Protein AF-A0A6J8E8V5-F1 (afdb_monomer)

Nearest PDB structures (foldseek):
  2jqq-assembly1_A  TM=2.286E-01  e=3.340E+00  Saccharomyces cerevisiae
  7s8m-assembly1_R  TM=2.652E-01  e=6.407E+00  Escherichia coli
  8wg7-assembly1_R  TM=2.301E-01  e=7.142E+00  Homo sapiens

Structure (mmCIF, N/CA/C/O backbone):
data_AF-A0A6J8E8V5-F1
#
_entry.id   AF-A0A6J8E8V5-F1
#
loop_
_atom_site.group_PDB
_atom_site.id
_atom_site.type_symbol
_atom_site.label_atom_id
_atom_site.label_alt_id
_atom_site.label_comp_id
_atom_site.label_asym_id
_atom_site.label_entity_id
_atom_site.label_seq_id
_atom_site.pdbx_PDB_ins_code
_atom_site.Cartn_x
_atom_site.Cartn_y
_atom_site.Cartn_z
_atom_site.occupancy
_atom_site.B_iso_or_equiv
_atom_site.auth_seq_id
_atom_site.auth_comp_id
_atom_site.auth_asym_id
_atom_site.auth_atom_id
_atom_site.pdbx_PDB_model_num
ATOM 1 N N . MET A 1 1 ? -73.771 -47.172 -47.085 1.00 60.00 1 MET A N 1
ATOM 2 C CA . MET A 1 1 ? -72.319 -47.146 -47.370 1.00 60.00 1 MET A CA 1
ATOM 3 C C . MET A 1 1 ? -71.807 -45.743 -47.711 1.00 60.00 1 MET A C 1
ATOM 5 O O . MET A 1 1 ? -70.965 -45.247 -46.980 1.00 60.00 1 MET A O 1
ATOM 9 N N . ILE A 1 2 ? -72.360 -45.047 -48.717 1.00 59.94 2 ILE A N 1
ATOM 10 C CA . ILE A 1 2 ? -71.917 -43.680 -49.087 1.00 59.94 2 ILE A CA 1
ATOM 11 C C . ILE A 1 2 ? -72.144 -42.659 -47.950 1.00 59.94 2 ILE A C 1
ATOM 13 O O . ILE A 1 2 ? -71.270 -41.858 -47.641 1.00 59.94 2 ILE A O 1
ATOM 17 N N . HIS A 1 3 ? -73.282 -42.735 -47.252 1.00 59.78 3 HIS A N 1
ATOM 18 C CA . HIS A 1 3 ? -73.645 -41.749 -46.223 1.00 59.78 3 HIS A CA 1
ATOM 19 C C . HIS A 1 3 ? -72.775 -41.806 -44.948 1.00 59.78 3 HIS A C 1
ATOM 21 O O . HIS A 1 3 ? -72.597 -40.804 -44.259 1.00 59.78 3 HIS A O 1
ATOM 27 N N . GLU A 1 4 ? -72.213 -42.973 -44.638 1.00 68.62 4 GLU A N 1
ATOM 28 C CA . GLU A 1 4 ? -71.380 -43.196 -43.450 1.00 68.62 4 GLU A CA 1
ATOM 29 C C . GLU A 1 4 ? -69.930 -42.766 -43.702 1.00 68.62 4 GLU A C 1
ATOM 31 O O . GLU A 1 4 ? -69.315 -42.114 -42.860 1.00 68.62 4 GLU A O 1
ATOM 36 N N . GLN A 1 5 ? -69.439 -42.993 -44.925 1.00 66.81 5 GLN A N 1
ATOM 37 C CA . GLN A 1 5 ? -68.166 -42.446 -45.389 1.00 66.81 5 GLN A CA 1
ATOM 38 C C . GLN A 1 5 ? -68.193 -40.911 -45.414 1.00 66.81 5 GLN A C 1
ATOM 40 O O . GLN A 1 5 ? -67.261 -40.286 -44.916 1.00 66.81 5 GLN A O 1
ATOM 45 N N . SER A 1 6 ? -69.287 -40.289 -45.873 1.00 67.19 6 SER A N 1
ATOM 46 C CA . SER A 1 6 ? -69.429 -38.824 -45.830 1.00 67.19 6 SER A CA 1
ATOM 47 C C . SER A 1 6 ? -69.425 -38.256 -44.404 1.00 67.19 6 SER A C 1
ATOM 49 O O . SER A 1 6 ? -68.833 -37.204 -44.169 1.00 67.19 6 SER A O 1
ATOM 51 N N . LYS A 1 7 ? -70.026 -38.944 -43.422 1.00 72.12 7 LYS A N 1
ATOM 52 C CA . LYS A 1 7 ? -69.976 -38.510 -42.011 1.00 72.12 7 LYS A CA 1
ATOM 53 C C . LYS A 1 7 ? -68.570 -38.619 -41.421 1.00 72.12 7 LYS A C 1
ATOM 55 O O . LYS A 1 7 ? -68.148 -37.715 -40.701 1.00 72.12 7 LYS A O 1
ATOM 60 N N . GLN A 1 8 ? -67.841 -39.686 -41.747 1.00 71.00 8 GLN A N 1
ATOM 61 C CA . GLN A 1 8 ? -66.475 -39.884 -41.264 1.00 71.00 8 GLN A CA 1
ATOM 62 C C . GLN A 1 8 ? -65.499 -38.861 -41.863 1.00 71.00 8 GLN A C 1
ATOM 64 O O . GLN A 1 8 ? -64.620 -38.364 -41.158 1.00 71.00 8 GLN A O 1
ATOM 69 N N . ILE A 1 9 ? -65.691 -38.500 -43.136 1.00 71.88 9 ILE A N 1
ATOM 70 C CA . ILE A 1 9 ? -64.934 -37.436 -43.807 1.00 71.88 9 ILE A CA 1
ATOM 71 C C . ILE A 1 9 ? -65.202 -36.090 -43.120 1.00 71.88 9 ILE A C 1
ATOM 73 O O . ILE A 1 9 ? -64.256 -35.456 -42.659 1.00 71.88 9 ILE A O 1
ATOM 77 N N . ASN A 1 10 ? -66.471 -35.724 -42.905 1.00 75.00 10 ASN A N 1
ATOM 78 C CA . ASN A 1 10 ? -66.831 -34.472 -42.225 1.00 75.00 10 ASN A CA 1
ATOM 79 C C . ASN A 1 10 ? -66.277 -34.383 -40.789 1.00 75.00 10 ASN A C 1
ATOM 81 O O . ASN A 1 10 ? -65.851 -33.318 -40.340 1.00 75.00 10 ASN A O 1
ATOM 85 N N . LEU A 1 11 ? -66.252 -35.497 -40.047 1.00 76.62 11 LEU A N 1
ATOM 86 C CA . LEU A 1 11 ? -65.703 -35.527 -38.689 1.00 76.62 11 LEU A CA 1
ATOM 87 C C . LEU A 1 11 ? -64.175 -35.359 -38.677 1.00 76.62 11 LEU A C 1
ATOM 89 O O . LEU A 1 11 ? -63.631 -34.692 -37.791 1.00 76.62 11 LEU A O 1
ATOM 93 N N . ASN A 1 12 ? -63.480 -35.959 -39.644 1.00 75.38 12 ASN A N 1
ATOM 94 C CA . ASN A 1 12 ? -62.031 -35.836 -39.783 1.00 75.38 12 ASN A CA 1
ATOM 95 C C . ASN A 1 12 ? -61.627 -34.429 -40.229 1.00 75.38 12 ASN A C 1
ATOM 97 O O . ASN A 1 12 ? -60.671 -33.878 -39.684 1.00 75.38 12 ASN A O 1
ATOM 101 N N . GLU A 1 13 ? -62.395 -33.816 -41.128 1.00 78.69 13 GLU A N 1
ATOM 102 C CA . GLU A 1 13 ? -62.203 -32.421 -41.523 1.00 78.69 13 GLU A CA 1
ATOM 103 C C . GLU A 1 13 ? -62.381 -31.481 -40.326 1.00 78.69 13 GLU A C 1
ATOM 105 O O . GLU A 1 13 ? -61.489 -30.683 -40.042 1.00 78.69 13 GLU A O 1
ATOM 110 N N . ALA A 1 14 ? -63.438 -31.655 -39.523 1.00 77.69 14 ALA A N 1
ATOM 111 C CA . ALA A 1 14 ? -63.660 -30.840 -38.326 1.00 77.69 14 ALA A CA 1
ATOM 112 C C . ALA A 1 14 ? -62.530 -30.969 -37.280 1.00 77.69 14 ALA A C 1
ATOM 114 O O . ALA A 1 14 ? -62.162 -29.988 -36.623 1.00 77.69 14 ALA A O 1
ATOM 115 N N . LYS A 1 15 ? -61.951 -32.169 -37.115 1.00 79.75 15 LYS A N 1
ATOM 116 C CA . LYS A 1 15 ? -60.787 -32.389 -36.236 1.00 79.75 15 LYS A CA 1
ATOM 117 C C . LYS A 1 15 ? -59.528 -31.719 -36.782 1.00 79.75 15 LYS A C 1
ATOM 119 O O . LYS A 1 15 ? -58.791 -31.103 -36.008 1.00 79.75 15 LYS A O 1
ATOM 124 N N . LEU A 1 16 ? -59.311 -31.795 -38.094 1.00 75.75 16 LEU A N 1
ATOM 125 C CA . LEU A 1 16 ? -58.181 -31.153 -38.759 1.00 75.75 16 LEU A CA 1
ATOM 126 C C . LEU A 1 16 ? -58.264 -29.625 -38.619 1.00 75.75 16 LEU A C 1
ATOM 128 O O . LEU A 1 16 ? -57.271 -28.988 -38.271 1.00 75.75 16 LEU A O 1
ATOM 132 N N . THR A 1 17 ? -59.456 -29.039 -38.773 1.00 78.69 17 THR A N 1
ATOM 133 C CA . THR A 1 17 ? -59.671 -27.595 -38.591 1.00 78.69 17 THR A CA 1
ATOM 134 C C . THR A 1 17 ? -59.381 -27.149 -37.156 1.00 78.69 17 THR A C 1
ATOM 136 O O . THR A 1 17 ? -58.713 -26.134 -36.952 1.00 78.69 17 THR A O 1
ATOM 139 N N . LYS A 1 18 ? -59.811 -27.916 -36.142 1.00 80.19 18 LYS A N 1
ATOM 140 C CA . LYS A 1 18 ? -59.513 -27.599 -34.732 1.00 80.19 18 LYS A CA 1
ATOM 141 C C . LYS A 1 18 ? -58.016 -27.662 -34.417 1.00 80.19 18 LYS A C 1
ATOM 143 O O . LYS A 1 18 ? -57.506 -26.766 -33.747 1.00 80.19 18 LYS A O 1
ATOM 148 N N . GLN A 1 19 ? -57.300 -28.666 -34.926 1.00 74.25 19 GLN A N 1
ATOM 149 C CA . GLN A 1 19 ? -55.842 -28.743 -34.760 1.00 74.25 19 GLN A CA 1
ATOM 150 C C . GLN A 1 19 ? -55.125 -27.581 -35.457 1.00 74.25 19 GLN A C 1
ATOM 152 O O . GLN A 1 19 ? -54.188 -27.010 -34.900 1.00 74.25 19 GLN A O 1
ATOM 157 N N . GLN A 1 20 ? -55.585 -27.181 -36.643 1.00 75.94 20 GLN A N 1
ATOM 158 C CA . GLN A 1 20 ? -55.022 -26.036 -37.358 1.00 75.94 20 GLN A CA 1
ATOM 159 C C . GLN A 1 20 ? -55.243 -24.714 -36.610 1.00 75.94 20 GLN A C 1
ATOM 161 O O . GLN A 1 20 ? -54.320 -23.901 -36.548 1.00 75.94 20 GLN A O 1
ATOM 166 N N . LEU A 1 21 ? -56.413 -24.519 -35.991 1.00 75.88 21 LEU A N 1
ATOM 167 C CA . LEU A 1 21 ? -56.695 -23.368 -35.124 1.00 75.88 21 LEU A CA 1
ATOM 168 C C . LEU A 1 21 ? -55.758 -23.331 -33.908 1.00 75.88 21 LEU A C 1
ATOM 170 O O . LEU A 1 21 ? -55.098 -22.324 -33.676 1.00 75.88 21 LEU A O 1
ATOM 174 N N . GLN A 1 22 ? -55.587 -24.453 -33.209 1.00 77.31 22 GLN A N 1
ATOM 175 C CA . GLN A 1 22 ? -54.723 -24.511 -32.026 1.00 77.31 22 GLN A CA 1
ATOM 176 C C . GLN A 1 22 ? -53.235 -24.284 -32.359 1.00 77.31 22 GLN A C 1
ATOM 178 O O . GLN A 1 22 ? -52.511 -23.615 -31.619 1.00 77.31 22 GLN A O 1
ATOM 183 N N . ILE A 1 23 ? -52.765 -24.787 -33.508 1.00 74.88 23 ILE A N 1
ATOM 184 C CA . ILE A 1 23 ? -51.411 -24.509 -34.013 1.00 74.88 23 ILE A CA 1
ATOM 185 C C . ILE A 1 23 ? -51.258 -23.027 -34.378 1.00 74.88 23 ILE A C 1
ATOM 187 O O . ILE A 1 23 ? -50.179 -22.459 -34.187 1.00 74.88 23 ILE A O 1
ATOM 191 N N . ARG A 1 24 ? -52.313 -22.389 -34.897 1.00 73.44 24 ARG A N 1
ATOM 192 C CA . ARG A 1 24 ? -52.312 -20.957 -35.214 1.00 73.44 24 ARG A CA 1
ATOM 193 C C . ARG A 1 24 ? -52.199 -20.111 -33.945 1.00 73.44 24 ARG A C 1
ATOM 195 O O . ARG A 1 24 ? -51.376 -19.197 -33.930 1.00 73.44 24 ARG A O 1
ATOM 202 N N . ASP A 1 25 ? -52.903 -20.476 -32.879 1.00 76.62 25 ASP A N 1
ATOM 203 C CA . ASP A 1 25 ? -52.854 -19.767 -31.593 1.00 76.62 25 ASP A CA 1
ATOM 204 C C . ASP A 1 25 ? -51.488 -19.912 -30.905 1.00 76.62 25 ASP A C 1
ATOM 206 O O . ASP A 1 25 ? -50.895 -18.923 -30.470 1.00 76.62 25 ASP A O 1
ATOM 210 N N . LEU A 1 26 ? -50.907 -21.119 -30.902 1.00 67.69 26 LEU A N 1
ATOM 211 C CA . LEU A 1 26 ? -49.553 -21.357 -30.377 1.00 67.69 26 LEU A CA 1
ATOM 212 C C . LEU A 1 26 ? -48.472 -20.615 -31.177 1.00 67.69 26 LEU A C 1
ATOM 214 O O . LEU A 1 26 ? -47.485 -20.140 -30.608 1.00 67.69 26 LEU A O 1
ATOM 218 N N . LYS A 1 27 ? -48.645 -20.495 -32.500 1.00 69.94 27 LYS A N 1
ATOM 219 C CA . LYS A 1 27 ? -47.773 -19.666 -33.345 1.00 69.94 27 LYS A CA 1
ATOM 220 C C . LYS A 1 27 ? -47.948 -18.181 -33.028 1.00 69.94 27 LYS A C 1
ATOM 222 O O . LYS A 1 27 ? -46.939 -17.485 -32.967 1.00 69.94 27 LYS A O 1
ATOM 227 N N . GLY A 1 28 ? -49.173 -17.724 -32.762 1.00 68.56 28 GLY A N 1
ATOM 228 C CA . GLY A 1 28 ? -49.468 -16.365 -32.301 1.00 68.56 28 GLY A CA 1
ATOM 229 C C . GLY A 1 28 ? -48.749 -16.029 -30.994 1.00 68.56 28 GLY A C 1
ATOM 230 O O . GLY A 1 28 ? -47.966 -15.086 -30.956 1.00 68.56 28 GLY A O 1
ATOM 231 N N . GLN A 1 29 ? -48.891 -16.871 -29.969 1.00 62.62 29 GLN A N 1
ATOM 232 C CA . GLN A 1 29 ? -48.247 -16.667 -28.664 1.00 62.62 29 GLN A CA 1
ATOM 233 C C . GLN A 1 29 ? -46.715 -16.760 -28.720 1.00 62.62 29 GLN A C 1
ATOM 235 O O . GLN A 1 29 ? -46.016 -16.018 -28.025 1.00 62.62 29 GLN A O 1
ATOM 240 N N . LYS A 1 30 ? -46.154 -17.651 -29.555 1.00 62.91 30 LYS A N 1
ATOM 241 C CA . LYS A 1 30 ? -44.701 -17.691 -29.802 1.00 62.91 30 LYS A CA 1
ATOM 242 C C . LYS A 1 30 ? -44.219 -16.441 -30.522 1.00 62.91 30 LYS A C 1
ATOM 244 O O . LYS A 1 30 ? -43.138 -15.952 -30.202 1.00 62.91 30 LYS A O 1
ATOM 249 N N . GLN A 1 31 ? -44.992 -15.928 -31.475 1.00 60.72 31 GLN A N 1
ATOM 250 C CA . GLN A 1 31 ? -44.657 -14.701 -32.184 1.00 60.72 31 GLN A CA 1
ATOM 251 C C . GLN A 1 31 ? -44.729 -13.497 -31.238 1.00 60.72 31 GLN A C 1
ATOM 253 O O . GLN A 1 31 ? -43.818 -12.676 -31.246 1.00 60.72 31 GLN A O 1
ATOM 258 N N . GLU A 1 32 ? -45.734 -13.427 -30.367 1.00 56.50 32 GLU A N 1
ATOM 259 C CA . GLU A 1 32 ? -45.904 -12.363 -29.373 1.00 56.50 32 GLU A CA 1
ATOM 260 C C . GLU A 1 32 ? -44.784 -12.386 -28.321 1.00 56.50 32 GLU A C 1
ATOM 262 O O . GLU A 1 32 ? -44.126 -11.372 -28.107 1.00 56.50 32 GLU A O 1
ATOM 267 N N . ASN A 1 33 ? -44.424 -13.560 -27.789 1.00 54.19 33 ASN A N 1
ATOM 268 C CA . ASN A 1 33 ? -43.264 -13.710 -26.899 1.00 54.19 33 ASN A CA 1
ATOM 269 C C . ASN A 1 33 ? -41.925 -13.418 -27.590 1.00 54.19 33 ASN A C 1
ATOM 271 O O . ASN A 1 33 ? -41.016 -12.859 -26.978 1.00 54.19 33 ASN A O 1
ATOM 275 N N . LYS A 1 34 ? -41.778 -13.778 -28.870 1.00 57.97 34 LYS A N 1
ATOM 276 C CA . LYS A 1 34 ? -40.596 -13.423 -29.667 1.00 57.97 34 LYS A CA 1
ATOM 277 C C . LYS A 1 34 ? -40.542 -11.919 -29.938 1.00 57.97 34 LYS A C 1
ATOM 279 O O . LYS A 1 34 ? -39.450 -11.368 -30.005 1.00 57.97 34 LYS A O 1
ATOM 284 N N . THR A 1 35 ? -41.694 -11.260 -30.047 1.00 57.38 35 THR A N 1
ATOM 285 C CA . THR A 1 35 ? -41.805 -9.806 -30.221 1.00 57.38 35 THR A CA 1
ATOM 286 C C . THR A 1 35 ? -41.495 -9.077 -28.913 1.00 57.38 35 THR A C 1
ATOM 288 O O . THR A 1 35 ? -40.677 -8.167 -28.933 1.00 57.38 35 THR A O 1
ATOM 291 N N . LEU A 1 36 ? -42.007 -9.548 -27.770 1.00 52.00 36 LEU A N 1
ATOM 292 C CA . LEU A 1 36 ? -41.678 -9.027 -26.435 1.00 52.00 36 LEU A CA 1
ATOM 293 C C . LEU A 1 36 ? -40.191 -9.216 -26.087 1.00 52.00 36 LEU A C 1
ATOM 295 O O . LEU A 1 36 ? -39.544 -8.278 -25.634 1.00 52.00 36 LEU A O 1
ATOM 299 N N . LYS A 1 37 ? -39.597 -10.384 -26.379 1.00 54.31 37 LYS A N 1
ATOM 300 C CA . LYS A 1 37 ? -38.141 -10.604 -26.231 1.00 54.31 37 LYS A CA 1
ATOM 301 C C . LYS A 1 37 ? -37.292 -9.819 -27.237 1.00 54.31 37 LYS A C 1
ATOM 303 O O . LYS A 1 37 ? -36.114 -9.601 -26.989 1.00 54.31 37 LYS A O 1
ATOM 308 N N . ALA A 1 38 ? -37.849 -9.424 -28.382 1.00 51.72 38 ALA A N 1
ATOM 309 C CA . ALA A 1 38 ? -37.164 -8.547 -29.331 1.00 51.72 38 ALA A CA 1
ATOM 310 C C . ALA A 1 38 ? -37.274 -7.063 -28.939 1.00 51.72 38 ALA A C 1
ATOM 312 O O . ALA A 1 38 ? -36.391 -6.289 -29.305 1.00 51.72 38 ALA A O 1
ATOM 313 N N . GLU A 1 39 ? -38.329 -6.682 -28.211 1.00 49.06 39 GLU A N 1
ATOM 314 C CA . GLU A 1 39 ? -38.506 -5.350 -27.620 1.00 49.06 39 GLU A CA 1
ATOM 315 C C . GLU A 1 39 ? -37.649 -5.177 -26.355 1.00 49.06 39 GLU A C 1
ATOM 317 O O . GLU A 1 39 ? -37.003 -4.145 -26.203 1.00 49.06 39 GLU A O 1
ATOM 322 N N . ILE A 1 40 ? -37.497 -6.217 -25.525 1.00 48.56 40 ILE A N 1
ATOM 323 C CA . ILE A 1 40 ? -36.485 -6.276 -24.455 1.00 48.56 40 ILE A CA 1
ATOM 324 C C . ILE A 1 40 ? -35.140 -6.714 -25.057 1.00 48.56 40 ILE A C 1
ATOM 326 O O . ILE A 1 40 ? -34.648 -7.817 -24.830 1.00 48.56 40 ILE A O 1
ATOM 330 N N . LYS A 1 41 ? -34.542 -5.862 -25.887 1.00 50.12 41 LYS A N 1
ATOM 331 C CA . LYS A 1 41 ? -33.141 -6.002 -26.296 1.00 50.12 41 LYS A CA 1
ATOM 332 C C . LYS A 1 41 ? -32.307 -5.010 -25.500 1.00 50.12 41 LYS A C 1
ATOM 334 O O . LYS A 1 41 ? -32.425 -3.809 -25.725 1.00 50.12 41 LYS A O 1
ATOM 339 N N . GLU A 1 42 ? -31.433 -5.518 -24.630 1.00 47.62 42 GLU A N 1
ATOM 340 C CA . GLU A 1 42 ? -30.277 -4.763 -24.139 1.00 47.62 42 GLU A CA 1
ATOM 341 C C . GLU A 1 42 ? -29.482 -4.276 -25.354 1.00 47.62 42 GLU A C 1
ATOM 343 O O . GLU A 1 42 ? -28.801 -5.048 -26.035 1.00 47.62 42 GLU A O 1
ATOM 348 N N . LYS A 1 43 ? -29.600 -2.989 -25.674 1.00 47.38 43 LYS A N 1
ATOM 349 C CA . LYS A 1 43 ? -28.710 -2.355 -26.637 1.00 47.38 43 LYS A CA 1
ATOM 350 C C . LYS A 1 43 ? -27.439 -1.978 -25.895 1.00 47.38 43 LYS A C 1
ATOM 352 O O . LYS A 1 43 ? -27.373 -0.961 -25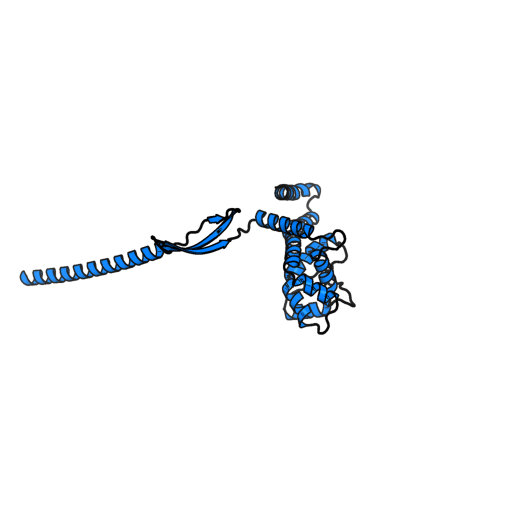.217 1.00 47.38 43 LYS A O 1
ATOM 357 N N . GLN A 1 44 ? -26.414 -2.809 -26.030 1.00 48.25 44 GLN A N 1
ATOM 358 C CA . GLN A 1 44 ? -25.062 -2.355 -25.754 1.00 48.25 44 GLN A CA 1
ATOM 359 C C . GLN A 1 44 ? -24.662 -1.348 -26.839 1.00 48.25 44 GLN A C 1
ATOM 361 O O . GLN A 1 44 ? -24.997 -1.548 -28.005 1.00 48.25 44 GLN A O 1
ATOM 366 N N . HIS A 1 45 ? -23.927 -0.314 -26.417 1.00 51.47 45 HIS A N 1
ATOM 367 C CA . HIS A 1 45 ? -23.101 0.617 -27.203 1.00 51.47 45 HIS A CA 1
ATOM 368 C C . HIS A 1 45 ? -23.529 2.088 -27.130 1.00 51.47 45 HIS A C 1
ATOM 370 O O . HIS A 1 45 ? -24.275 2.595 -27.962 1.00 51.47 45 HIS A O 1
ATOM 376 N N . GLY A 1 46 ? -22.907 2.785 -26.177 1.00 49.59 46 GLY A N 1
ATOM 377 C CA . GLY A 1 46 ? -22.501 4.178 -26.312 1.00 49.59 46 GLY A CA 1
ATOM 378 C C . GLY A 1 46 ? -21.075 4.346 -25.774 1.00 49.59 46 GLY A C 1
ATOM 379 O O . GLY A 1 46 ? -20.669 3.669 -24.827 1.00 49.59 46 GLY A O 1
ATOM 380 N N . THR A 1 47 ? -20.294 5.222 -26.391 1.00 43.56 47 THR A N 1
ATOM 381 C CA . THR A 1 47 ? -19.085 5.811 -25.799 1.00 43.56 47 THR A CA 1
ATOM 382 C C . THR A 1 47 ? -19.467 7.204 -25.326 1.00 43.56 47 THR A C 1
ATOM 384 O O . THR A 1 47 ? -20.049 7.971 -26.094 1.00 43.56 47 THR A O 1
ATOM 387 N N . GLY A 1 48 ? -19.184 7.519 -24.062 1.00 49.50 48 GLY A N 1
ATOM 388 C CA . GLY A 1 48 ? -19.338 8.884 -23.560 1.00 49.50 48 GLY A CA 1
ATOM 389 C C . GLY A 1 48 ? -18.417 9.847 -24.316 1.00 49.50 48 GLY A C 1
ATOM 390 O O . GLY A 1 48 ? -17.481 9.412 -24.990 1.00 49.50 48 GLY A O 1
ATOM 391 N N . ARG A 1 49 ? -18.655 11.159 -24.185 1.00 41.25 49 ARG A N 1
ATOM 392 C CA . ARG A 1 49 ? -17.805 12.204 -24.794 1.00 41.25 49 ARG A CA 1
ATOM 393 C C . ARG A 1 49 ? -16.315 12.066 -24.439 1.00 41.25 49 ARG A C 1
ATOM 395 O O . ARG A 1 49 ? -15.483 12.485 -25.231 1.00 41.25 49 ARG A O 1
ATOM 402 N N . ASP A 1 50 ? -16.012 11.381 -23.336 1.00 50.53 50 ASP A N 1
ATOM 403 C CA . ASP A 1 50 ? -14.660 11.160 -22.809 1.00 50.53 50 ASP A CA 1
ATOM 404 C C . ASP A 1 50 ? -14.094 9.762 -23.143 1.00 50.53 50 ASP A C 1
ATOM 406 O O . ASP A 1 50 ? -13.189 9.268 -22.477 1.00 50.53 50 ASP A O 1
ATOM 410 N N . GLY A 1 51 ? -14.673 9.047 -24.114 1.00 46.94 51 GLY A N 1
ATOM 411 C CA . GLY A 1 51 ? -14.149 7.755 -24.584 1.00 46.94 51 GLY A CA 1
ATOM 412 C C . GLY A 1 51 ? -14.381 6.553 -23.653 1.00 46.94 51 GLY A C 1
ATOM 413 O O . GLY A 1 51 ? -14.062 5.423 -24.022 1.00 46.94 51 GLY A O 1
ATOM 414 N N . LYS A 1 52 ? -14.997 6.735 -22.478 1.00 48.75 52 LYS A N 1
ATOM 415 C CA . LYS A 1 52 ? -15.365 5.625 -21.580 1.00 48.75 52 LYS A CA 1
ATOM 416 C C . LYS A 1 52 ? -16.568 4.848 -22.131 1.00 48.75 52 LYS A C 1
ATOM 418 O O . LYS A 1 52 ? -17.558 5.437 -22.575 1.00 48.75 52 LYS A O 1
ATOM 423 N N . LYS A 1 53 ? -16.498 3.512 -22.095 1.00 51.94 53 LYS A N 1
ATOM 424 C CA . LYS A 1 53 ? -17.609 2.636 -22.500 1.00 51.94 53 LYS A CA 1
ATOM 425 C C . LYS A 1 53 ? -18.742 2.744 -21.488 1.00 51.94 53 LYS A C 1
ATOM 427 O O . LYS A 1 53 ? -18.506 2.579 -20.296 1.00 51.94 53 LYS A O 1
ATOM 432 N N . ILE A 1 54 ? -19.959 2.985 -21.962 1.00 57.47 54 ILE A N 1
ATOM 433 C CA . ILE A 1 54 ? -21.159 3.100 -21.131 1.00 57.47 54 ILE A CA 1
ATOM 434 C C . ILE A 1 54 ? -22.244 2.131 -21.619 1.00 57.47 54 ILE A C 1
ATOM 436 O O . ILE A 1 54 ? -22.432 1.928 -22.820 1.00 57.47 54 ILE A O 1
ATOM 440 N N . GLN A 1 55 ? -22.946 1.510 -20.676 1.00 56.00 55 GLN A N 1
ATOM 441 C CA . GLN A 1 55 ? -24.146 0.709 -20.890 1.00 56.00 55 GLN A CA 1
ATOM 442 C C . GLN A 1 55 ? -25.362 1.564 -20.545 1.00 56.00 55 GLN A C 1
ATOM 444 O O . GLN A 1 55 ? -25.478 2.032 -19.415 1.00 56.00 55 GLN A O 1
ATOM 449 N N . ASP A 1 56 ? -26.241 1.785 -21.519 1.00 56.19 56 ASP A N 1
ATOM 450 C CA . ASP A 1 56 ? -27.529 2.444 -21.298 1.00 56.19 56 ASP A CA 1
ATOM 451 C C . ASP A 1 56 ? -28.466 1.475 -20.567 1.00 56.19 56 ASP A C 1
ATOM 453 O O . ASP A 1 56 ? -28.610 0.314 -20.962 1.00 56.19 56 ASP A O 1
ATOM 457 N N . MET A 1 57 ? -29.068 1.934 -19.475 1.00 54.41 57 MET A N 1
ATOM 458 C CA . MET A 1 57 ? -30.063 1.180 -18.728 1.00 54.41 57 MET A CA 1
ATOM 459 C C . MET A 1 57 ? -31.431 1.777 -19.023 1.00 54.41 57 MET A C 1
ATOM 461 O O . MET A 1 57 ? -31.889 2.670 -18.322 1.00 54.41 57 MET A O 1
ATOM 465 N N . GLY A 1 58 ? -32.099 1.293 -20.067 1.00 56.44 58 GLY A N 1
ATOM 466 C CA . GLY A 1 58 ? -33.426 1.769 -20.443 1.00 56.44 58 GLY A CA 1
ATOM 467 C C . GLY A 1 58 ? -34.352 0.650 -20.900 1.00 56.44 58 GLY A C 1
ATOM 468 O O . GLY A 1 58 ? -33.919 -0.341 -21.487 1.00 56.44 58 GLY A O 1
ATOM 469 N N . ILE A 1 59 ? -35.652 0.816 -20.644 1.00 59.47 59 ILE A N 1
ATOM 470 C CA . ILE A 1 59 ? -36.686 0.002 -21.290 1.00 59.47 59 ILE A CA 1
ATOM 471 C C . ILE A 1 59 ? -37.092 0.734 -22.564 1.00 59.47 59 ILE A C 1
ATOM 473 O O . ILE A 1 59 ? -37.684 1.816 -22.526 1.00 59.47 59 ILE A O 1
ATOM 477 N N . HIS A 1 60 ? -36.764 0.135 -23.703 1.00 56.25 60 HIS A N 1
ATOM 478 C CA . HIS A 1 60 ? -37.080 0.695 -25.008 1.00 56.25 60 HIS A CA 1
ATOM 479 C C . HIS A 1 60 ? -38.330 0.022 -25.566 1.00 56.25 60 HIS A C 1
ATOM 481 O O . HIS A 1 60 ? -38.323 -1.161 -25.896 1.00 56.25 60 HIS A O 1
ATOM 487 N N . THR A 1 61 ? -39.407 0.787 -25.713 1.00 61.88 61 THR A N 1
ATOM 488 C CA . THR A 1 61 ? -40.567 0.371 -26.508 1.00 61.88 61 THR A CA 1
ATOM 489 C C . THR A 1 61 ? -40.502 1.034 -27.884 1.00 61.88 61 THR A C 1
ATOM 491 O O . THR A 1 61 ? -39.782 2.010 -28.088 1.00 61.88 61 THR A O 1
ATOM 494 N N . LYS A 1 62 ? -41.283 0.552 -28.859 1.00 60.81 62 LYS A N 1
ATOM 495 C CA . LYS A 1 62 ? -41.311 1.139 -30.217 1.00 60.81 62 LYS A CA 1
ATOM 496 C C . LYS A 1 62 ? -41.731 2.618 -30.258 1.00 60.81 62 LYS A C 1
ATOM 498 O O . LYS A 1 62 ? -41.490 3.270 -31.267 1.00 60.81 62 LYS A O 1
ATOM 503 N N . LYS A 1 63 ? -42.391 3.127 -29.210 1.00 54.06 63 LYS A N 1
ATOM 504 C CA . LYS A 1 63 ? -42.958 4.487 -29.158 1.00 54.06 63 LYS A CA 1
ATOM 505 C C . LYS A 1 63 ? -42.288 5.400 -28.128 1.00 54.06 63 LYS A C 1
ATOM 507 O O . LYS A 1 63 ? -42.433 6.612 -28.235 1.00 54.06 63 LYS A O 1
ATOM 512 N N . SER A 1 64 ? -41.562 4.851 -27.156 1.00 51.44 64 SER A N 1
ATOM 513 C CA . SER A 1 64 ? -40.863 5.633 -26.134 1.00 51.44 64 SER A CA 1
ATOM 514 C C . SER A 1 64 ? -39.696 4.859 -25.521 1.00 51.44 64 SER A C 1
ATOM 516 O O . SER A 1 64 ? -39.716 3.631 -25.426 1.00 51.44 64 SER A O 1
ATOM 518 N N . THR A 1 65 ? -38.688 5.605 -25.074 1.00 55.47 65 THR A N 1
ATOM 519 C CA . THR A 1 65 ? -37.584 5.092 -24.261 1.00 55.47 65 THR A CA 1
ATOM 520 C C . THR A 1 65 ? -37.753 5.621 -22.849 1.00 55.47 65 THR A C 1
ATOM 522 O O . THR A 1 65 ? -37.776 6.834 -22.652 1.00 55.47 65 THR A O 1
ATOM 525 N N . LEU A 1 66 ? -37.848 4.720 -21.876 1.00 49.97 66 LEU A N 1
ATOM 526 C CA . LEU A 1 66 ? -37.707 5.071 -20.471 1.00 49.97 66 LEU A CA 1
ATOM 527 C C . LEU A 1 66 ? -36.247 4.806 -20.086 1.00 49.97 66 LEU A C 1
ATOM 529 O O . LEU A 1 66 ? -35.861 3.648 -19.939 1.00 49.97 66 LEU A O 1
ATOM 533 N N . SER A 1 67 ? -35.428 5.860 -20.014 1.00 57.47 67 SER A N 1
ATOM 534 C CA . SER A 1 67 ? -34.017 5.758 -19.611 1.00 57.47 67 SER A CA 1
ATOM 535 C C . SER A 1 67 ? -33.894 5.882 -18.093 1.00 57.47 67 SER A C 1
ATOM 537 O O . SER A 1 67 ? -34.481 6.778 -17.489 1.00 57.47 67 SER A O 1
ATOM 539 N N . PHE A 1 68 ? -33.110 4.991 -17.494 1.00 52.97 68 PHE A N 1
ATOM 540 C CA . PHE A 1 68 ? -32.713 5.000 -16.087 1.00 52.97 68 PHE A CA 1
ATOM 541 C C . PHE A 1 68 ? -31.248 5.448 -15.903 1.00 52.97 68 PHE A C 1
ATOM 543 O O . PHE A 1 68 ? -30.699 5.312 -14.812 1.00 52.97 68 PHE A O 1
ATOM 550 N N . GLY A 1 69 ? -30.610 5.997 -16.946 1.00 56.25 69 GLY A N 1
ATOM 551 C CA . GLY A 1 69 ? -29.218 6.463 -16.924 1.00 56.25 69 GLY A CA 1
ATOM 552 C C . GLY A 1 69 ? -28.207 5.471 -17.515 1.00 56.25 69 GLY A C 1
ATOM 553 O O . GLY A 1 69 ? -28.573 4.480 -18.143 1.00 56.25 69 GLY A O 1
ATOM 554 N N . TYR A 1 70 ? -26.914 5.756 -17.329 1.00 54.09 70 TYR A N 1
ATOM 555 C CA . TYR A 1 70 ? -25.798 5.007 -17.924 1.00 54.09 70 TYR A CA 1
ATOM 556 C C . TYR A 1 70 ? -24.889 4.379 -16.855 1.00 54.09 70 TYR A C 1
ATOM 558 O O . TYR A 1 70 ? -24.637 4.991 -15.818 1.00 54.09 70 TYR A O 1
ATOM 566 N N . LYS A 1 71 ? -24.318 3.200 -17.137 1.00 49.69 71 LYS A N 1
ATOM 567 C CA . LYS A 1 71 ? -23.301 2.520 -16.312 1.00 49.69 71 LYS A CA 1
ATOM 568 C C . LYS A 1 71 ? -21.966 2.431 -17.059 1.00 49.69 71 LYS A C 1
ATOM 570 O O . LYS A 1 71 ? -21.916 1.867 -18.146 1.00 49.69 71 LYS A O 1
ATOM 575 N N . VAL A 1 72 ? -20.877 2.958 -16.499 1.00 52.09 72 VAL A N 1
ATOM 576 C CA . VAL A 1 72 ? -19.531 2.868 -17.102 1.00 52.09 72 VAL A CA 1
ATOM 577 C C . VAL A 1 72 ? -19.000 1.430 -16.999 1.00 52.09 72 VAL A C 1
ATOM 579 O O . VAL A 1 72 ? -18.989 0.858 -15.913 1.00 52.09 72 VAL A O 1
ATOM 582 N N . ILE A 1 73 ? -18.550 0.847 -18.114 1.00 52.16 73 ILE A N 1
ATOM 583 C CA . ILE A 1 73 ? -17.886 -0.463 -18.178 1.00 52.16 73 ILE A CA 1
ATOM 584 C C . ILE A 1 73 ? -16.395 -0.212 -18.436 1.00 52.16 73 ILE A C 1
ATOM 586 O O . ILE A 1 73 ? -15.982 0.004 -19.576 1.00 52.16 73 ILE A O 1
ATOM 590 N N . ALA A 1 74 ? -15.579 -0.203 -17.383 1.00 49.22 74 ALA A N 1
ATOM 591 C CA . ALA A 1 74 ? -14.124 -0.155 -17.507 1.00 49.22 74 ALA A CA 1
ATOM 592 C C . ALA A 1 74 ? -13.624 -1.341 -18.356 1.00 49.22 74 ALA A C 1
ATOM 594 O O . ALA A 1 74 ? -14.080 -2.472 -18.187 1.00 49.22 74 ALA A O 1
ATOM 595 N N . LYS A 1 75 ? -12.713 -1.085 -19.300 1.00 52.44 75 LYS A N 1
ATOM 596 C CA . LYS A 1 75 ? -11.940 -2.137 -19.968 1.00 52.44 75 LYS A CA 1
ATOM 597 C C . LYS A 1 75 ? -10.598 -2.234 -19.247 1.00 52.44 75 LYS A C 1
ATOM 599 O O . LYS A 1 75 ? -9.870 -1.250 -19.200 1.00 52.44 75 LYS A O 1
ATOM 604 N N . GLU A 1 76 ? -10.292 -3.403 -18.702 1.00 52.38 76 GLU A N 1
ATOM 605 C CA . GLU A 1 76 ? -9.018 -3.703 -18.041 1.00 52.38 76 GLU A CA 1
ATOM 606 C C . GLU A 1 76 ? -7.938 -3.989 -19.099 1.00 52.38 76 GLU A C 1
ATOM 608 O O . GLU A 1 76 ? -7.611 -5.139 -19.377 1.00 52.38 76 GLU A O 1
ATOM 613 N N . ASP A 1 77 ? -7.440 -2.945 -19.766 1.00 64.31 77 ASP A N 1
ATOM 614 C CA . ASP A 1 77 ? -6.259 -3.045 -20.635 1.00 64.31 77 ASP A CA 1
ATOM 615 C C . ASP A 1 77 ? -4.997 -2.604 -19.879 1.00 64.31 77 ASP A C 1
ATOM 617 O O . ASP A 1 77 ? -5.048 -1.723 -19.018 1.00 64.31 77 ASP A O 1
ATOM 621 N N . SER A 1 78 ? -3.853 -3.189 -20.229 1.00 61.00 78 SER A N 1
ATOM 622 C CA . SER A 1 78 ? -2.533 -2.885 -19.663 1.00 61.00 78 SER A CA 1
ATOM 623 C C . SER A 1 78 ? -2.172 -1.396 -19.738 1.00 61.00 78 SER A C 1
ATOM 625 O O . SER A 1 78 ? -1.595 -0.851 -18.800 1.00 61.00 78 SER A O 1
ATOM 627 N N . GLU A 1 79 ? -2.580 -0.719 -20.811 1.00 66.56 79 GLU A N 1
ATOM 628 C CA . GLU A 1 79 ? -2.396 0.722 -21.004 1.00 66.56 79 GLU A CA 1
ATOM 629 C C . GLU A 1 79 ? -3.302 1.550 -20.080 1.00 66.56 79 GLU A C 1
ATOM 631 O O . GLU A 1 79 ? -2.874 2.542 -19.498 1.00 66.56 79 GLU A O 1
ATOM 636 N N . THR A 1 80 ? -4.543 1.100 -19.858 1.00 65.69 80 THR A N 1
ATOM 637 C CA . THR A 1 80 ? -5.471 1.765 -18.927 1.00 65.69 80 THR A CA 1
ATOM 638 C C . THR A 1 80 ? -4.947 1.684 -17.496 1.00 65.69 80 THR A C 1
ATOM 640 O O . THR A 1 80 ? -5.000 2.670 -16.768 1.00 65.69 80 THR A O 1
ATOM 643 N N . VAL A 1 81 ? -4.385 0.537 -17.104 1.00 64.75 81 VAL A N 1
ATOM 644 C CA . VAL A 1 81 ? -3.747 0.369 -15.790 1.00 64.75 81 VAL A CA 1
ATOM 645 C C . VAL A 1 81 ? -2.528 1.284 -15.651 1.00 64.75 81 VAL A C 1
ATOM 647 O O . VAL A 1 81 ? -2.388 1.954 -14.631 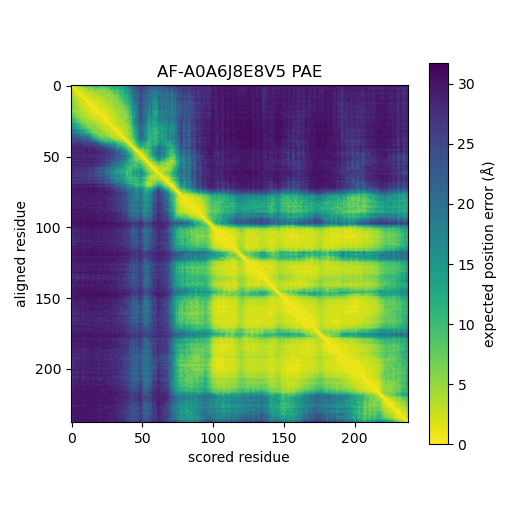1.00 64.75 81 VAL A O 1
ATOM 650 N N . ALA A 1 82 ? -1.674 1.369 -16.677 1.00 68.56 82 ALA A N 1
ATOM 651 C CA . ALA A 1 82 ? -0.505 2.248 -16.662 1.00 68.56 82 ALA A CA 1
ATOM 652 C C . ALA A 1 82 ? -0.887 3.734 -16.546 1.00 68.56 82 ALA A C 1
ATOM 654 O O . ALA A 1 82 ? -0.296 4.453 -15.740 1.00 68.56 82 ALA A O 1
ATOM 655 N N . ASN A 1 83 ? -1.909 4.175 -17.285 1.00 71.31 83 ASN A N 1
ATOM 656 C CA . ASN A 1 83 ? -2.405 5.549 -17.225 1.00 71.31 83 ASN A CA 1
ATOM 657 C C . ASN A 1 83 ? -3.026 5.874 -15.865 1.00 71.31 83 ASN A C 1
ATOM 659 O O . ASN A 1 83 ? -2.711 6.910 -15.297 1.00 71.31 83 ASN A O 1
ATOM 663 N N . VAL A 1 84 ? -3.806 4.959 -15.278 1.00 71.25 84 VAL A N 1
ATOM 664 C CA . VAL A 1 84 ? -4.333 5.142 -13.914 1.00 71.25 84 VAL A CA 1
ATOM 665 C C . VAL A 1 84 ? -3.197 5.255 -12.897 1.00 71.25 84 VAL A C 1
ATOM 667 O O . VAL A 1 84 ? -3.228 6.145 -12.055 1.00 71.25 84 VAL A O 1
ATOM 670 N N . ILE A 1 85 ? -2.163 4.411 -12.993 1.00 70.50 85 ILE A N 1
ATOM 671 C CA . ILE A 1 85 ? -0.985 4.513 -12.118 1.00 70.50 85 ILE A CA 1
ATOM 672 C C . ILE A 1 85 ? -0.313 5.880 -12.288 1.00 70.50 85 ILE A C 1
ATOM 674 O O . ILE A 1 85 ? -0.021 6.541 -11.294 1.00 70.50 85 ILE A O 1
ATOM 678 N N . LYS A 1 86 ? -0.081 6.319 -13.529 1.00 72.88 86 LYS A N 1
ATOM 679 C CA . LYS A 1 86 ? 0.543 7.611 -13.844 1.00 72.88 86 LYS A CA 1
ATOM 680 C C . LYS A 1 86 ? -0.272 8.777 -13.286 1.00 72.88 86 LYS A C 1
ATOM 682 O O . LYS A 1 86 ? 0.296 9.607 -12.581 1.00 72.88 86 LYS A O 1
ATOM 687 N N . ASP A 1 87 ? -1.577 8.795 -13.533 1.00 72.50 87 ASP A N 1
ATOM 688 C CA . ASP A 1 87 ? -2.486 9.850 -13.086 1.00 72.50 87 ASP A CA 1
ATOM 689 C C . ASP A 1 87 ? -2.553 9.905 -11.557 1.00 72.50 87 ASP A C 1
ATOM 691 O O . ASP A 1 87 ? -2.370 10.970 -10.973 1.00 72.50 87 ASP A O 1
ATOM 695 N N . THR A 1 88 ? -2.707 8.758 -10.883 1.00 70.19 88 THR A N 1
ATOM 696 C CA . THR A 1 88 ? -2.717 8.696 -9.412 1.00 70.19 88 THR A CA 1
ATOM 697 C C . THR A 1 88 ? -1.382 9.146 -8.814 1.00 70.19 88 THR A C 1
ATOM 699 O O . THR A 1 88 ? -1.359 9.850 -7.803 1.00 70.19 88 THR A O 1
ATOM 702 N N . LEU A 1 89 ? -0.250 8.791 -9.433 1.00 68.81 89 LEU A N 1
ATOM 703 C CA . LEU A 1 89 ? 1.065 9.253 -8.986 1.00 68.81 89 LEU A CA 1
ATOM 704 C C . LEU A 1 89 ? 1.242 10.765 -9.204 1.00 68.81 89 LEU A C 1
ATOM 706 O O . LEU A 1 89 ? 1.767 11.445 -8.323 1.00 68.81 89 LEU A O 1
ATOM 710 N N . GLN A 1 90 ? 0.782 11.318 -10.326 1.00 70.50 90 GLN A N 1
ATOM 711 C CA . GLN A 1 90 ? 0.852 12.757 -10.600 1.00 70.50 90 GLN A CA 1
ATOM 712 C C . GLN A 1 90 ? -0.065 13.569 -9.682 1.00 70.50 90 GLN A C 1
ATOM 714 O O . GLN A 1 90 ? 0.360 14.577 -9.116 1.00 70.50 90 GLN A O 1
ATOM 719 N N . GLU A 1 91 ? -1.291 13.100 -9.472 1.00 67.25 91 GLU A N 1
ATOM 720 C CA . GLU A 1 91 ? -2.227 13.670 -8.509 1.00 67.25 91 GLU A CA 1
ATOM 721 C C . GLU A 1 91 ? -1.619 13.648 -7.100 1.00 67.25 91 GLU A C 1
ATOM 723 O O . GLU A 1 91 ? -1.602 14.672 -6.417 1.00 67.25 91 GLU A O 1
ATOM 728 N N . SER A 1 92 ? -0.984 12.541 -6.700 1.00 60.06 92 SER A N 1
ATOM 729 C CA . SER A 1 92 ? -0.283 12.458 -5.413 1.00 60.06 92 SER A CA 1
ATOM 730 C C . SER A 1 92 ? 0.880 13.447 -5.281 1.00 60.06 92 SER A C 1
ATOM 732 O O . SER A 1 92 ? 1.105 13.979 -4.194 1.00 60.06 92 SER A O 1
ATOM 734 N N . ALA A 1 93 ? 1.589 13.743 -6.377 1.00 60.66 93 ALA A N 1
ATOM 735 C CA . ALA A 1 93 ? 2.657 14.738 -6.395 1.00 60.66 93 ALA A CA 1
ATOM 736 C C . ALA A 1 93 ? 2.111 16.166 -6.223 1.00 60.66 93 ALA A C 1
ATOM 738 O O . ALA A 1 93 ? 2.767 16.996 -5.598 1.00 60.66 93 ALA A O 1
ATOM 739 N N . SER A 1 94 ? 0.895 16.446 -6.706 1.00 59.28 94 SER A N 1
ATOM 740 C CA . SER A 1 94 ? 0.253 17.761 -6.560 1.00 59.28 94 SER A CA 1
ATOM 741 C C . SER A 1 94 ? -0.156 18.090 -5.116 1.00 59.28 94 SER A C 1
ATOM 743 O O . SER A 1 94 ? -0.195 19.258 -4.736 1.00 59.28 94 SER A O 1
ATOM 745 N N . TYR A 1 95 ? -0.389 17.066 -4.286 1.00 54.34 95 TYR A N 1
ATOM 746 C CA . TYR A 1 95 ? -0.715 17.216 -2.864 1.00 54.34 95 TYR A CA 1
ATOM 747 C C . TYR A 1 95 ? 0.518 17.337 -1.953 1.00 54.34 95 TYR A C 1
ATOM 749 O O . TYR A 1 95 ? 0.379 17.450 -0.731 1.00 54.34 95 TYR A O 1
ATOM 757 N N . GLN A 1 96 ? 1.734 17.318 -2.509 1.00 55.22 96 GLN A N 1
ATOM 758 C CA . GLN A 1 96 ? 2.953 17.475 -1.722 1.00 55.22 96 GLN A CA 1
ATOM 759 C C . GLN A 1 96 ? 3.183 18.951 -1.374 1.00 55.22 96 GLN A C 1
ATOM 761 O O . GLN A 1 96 ? 3.584 19.758 -2.206 1.00 55.22 96 GLN A O 1
ATOM 766 N N . ASN A 1 97 ? 2.997 19.306 -0.100 1.00 53.94 97 ASN A N 1
ATOM 767 C CA . ASN A 1 97 ? 3.649 20.489 0.458 1.00 53.94 97 ASN A CA 1
ATOM 768 C C . ASN A 1 97 ? 5.161 20.220 0.500 1.00 53.94 97 ASN A C 1
ATOM 770 O O . ASN A 1 97 ? 5.582 19.241 1.115 1.00 53.94 97 ASN A O 1
ATOM 774 N N . ASN A 1 98 ? 5.956 21.104 -0.112 1.00 53.84 98 ASN A N 1
ATOM 775 C CA . ASN A 1 98 ? 7.380 20.947 -0.475 1.00 53.84 98 ASN A CA 1
ATOM 776 C C . ASN A 1 98 ? 8.372 20.451 0.611 1.00 53.84 98 ASN A C 1
ATOM 778 O O . ASN A 1 98 ? 9.528 20.218 0.282 1.00 53.84 98 ASN A O 1
ATOM 782 N N . ASN A 1 99 ? 7.960 20.258 1.870 1.00 57.06 99 ASN A N 1
ATOM 783 C CA . ASN A 1 99 ? 8.818 19.825 2.981 1.00 57.06 99 ASN A CA 1
ATOM 784 C C . ASN A 1 99 ? 8.270 18.631 3.799 1.00 57.06 99 ASN A C 1
ATOM 786 O O . ASN A 1 99 ? 8.842 18.311 4.841 1.00 57.06 99 ASN A O 1
ATOM 790 N N . SER A 1 100 ? 7.168 17.983 3.395 1.00 68.25 100 SER A N 1
ATOM 791 C CA . SER A 1 100 ? 6.567 16.871 4.156 1.00 68.25 100 SER A CA 1
ATOM 792 C C . SER A 1 100 ? 6.649 15.538 3.406 1.00 68.25 100 SER A C 1
ATOM 794 O O . SER A 1 100 ? 6.418 15.488 2.200 1.00 68.25 100 SER A O 1
ATOM 796 N N . GLU A 1 101 ? 6.972 14.453 4.121 1.00 78.88 101 GLU A N 1
ATOM 797 C CA . GLU A 1 101 ? 6.946 13.085 3.579 1.00 78.88 101 GLU A CA 1
ATOM 798 C C . GLU A 1 101 ? 5.528 12.758 3.061 1.00 78.88 101 GLU A C 1
ATOM 800 O O . GLU A 1 101 ? 4.557 12.966 3.802 1.00 78.88 101 GLU A O 1
ATOM 805 N N . PRO A 1 102 ? 5.375 12.229 1.829 1.00 84.56 102 PRO A N 1
ATOM 806 C CA . PRO A 1 102 ? 4.069 11.859 1.292 1.00 84.56 102 PRO A CA 1
ATOM 807 C C . PRO A 1 102 ? 3.355 10.858 2.201 1.00 84.56 102 PRO A C 1
ATOM 809 O O . PRO A 1 102 ? 3.969 9.898 2.670 1.00 84.56 102 PRO A O 1
ATOM 812 N N . ALA A 1 103 ? 2.049 11.045 2.414 1.00 88.19 103 ALA A N 1
ATOM 813 C CA . ALA A 1 103 ? 1.263 10.216 3.331 1.00 88.19 103 ALA A CA 1
ATOM 814 C C . ALA A 1 103 ? 1.346 8.717 2.997 1.00 88.19 103 ALA A C 1
ATOM 816 O O . ALA A 1 103 ? 1.492 7.900 3.899 1.00 88.19 103 ALA A O 1
ATOM 817 N N . ALA A 1 104 ? 1.354 8.361 1.708 1.00 90.62 104 ALA A N 1
ATOM 818 C CA . ALA A 1 104 ? 1.515 6.978 1.265 1.00 90.62 104 ALA A CA 1
ATOM 819 C C . ALA A 1 104 ? 2.869 6.376 1.672 1.00 90.62 104 ALA A C 1
ATOM 821 O O . ALA A 1 104 ? 2.917 5.273 2.210 1.00 90.62 104 ALA A O 1
ATOM 822 N N . ILE A 1 105 ? 3.974 7.104 1.470 1.00 90.12 105 ILE A N 1
ATOM 823 C CA . ILE A 1 105 ? 5.319 6.637 1.847 1.00 90.12 105 ILE A CA 1
ATOM 824 C C . ILE A 1 105 ? 5.429 6.526 3.367 1.00 90.12 105 ILE A C 1
ATOM 826 O O . ILE A 1 105 ? 5.912 5.512 3.876 1.00 90.12 105 ILE A O 1
ATOM 830 N N . ARG A 1 106 ? 4.917 7.532 4.088 1.00 91.38 106 ARG A N 1
ATOM 831 C CA . ARG A 1 106 ? 4.856 7.522 5.548 1.00 91.38 106 ARG A CA 1
ATOM 832 C C . ARG A 1 106 ? 4.103 6.296 6.049 1.00 91.38 106 ARG A C 1
ATOM 834 O O . ARG A 1 106 ? 4.667 5.574 6.862 1.00 91.38 106 ARG A O 1
ATOM 841 N N . LEU A 1 107 ? 2.897 6.031 5.539 1.00 93.94 107 LEU A N 1
ATOM 842 C CA . LEU A 1 107 ? 2.103 4.846 5.875 1.00 93.94 107 LEU A CA 1
ATOM 843 C C . LEU A 1 107 ? 2.882 3.558 5.601 1.00 93.94 107 LEU A C 1
ATOM 845 O O . LEU A 1 107 ? 2.935 2.678 6.458 1.00 93.94 107 LEU A O 1
ATOM 849 N N . ILE A 1 108 ? 3.516 3.449 4.429 1.00 93.75 108 ILE A N 1
ATOM 850 C CA . ILE A 1 108 ? 4.268 2.246 4.061 1.00 93.75 108 ILE A CA 1
ATOM 851 C C . ILE A 1 108 ? 5.388 1.966 5.063 1.00 93.75 108 ILE A C 1
ATOM 853 O O . ILE A 1 108 ? 5.558 0.832 5.530 1.00 93.75 108 ILE A O 1
ATOM 857 N N . ARG A 1 109 ? 6.133 3.012 5.420 1.00 91.56 109 ARG A N 1
ATOM 858 C CA . ARG A 1 109 ? 7.223 2.940 6.384 1.00 91.56 109 ARG A CA 1
ATOM 859 C C . ARG A 1 109 ? 6.712 2.621 7.789 1.00 91.56 109 ARG A C 1
ATOM 861 O O . ARG A 1 109 ? 7.184 1.654 8.382 1.00 91.56 109 ARG A O 1
ATOM 868 N N . THR A 1 110 ? 5.752 3.382 8.313 1.00 91.81 110 THR A N 1
ATOM 869 C CA . THR A 1 110 ? 5.267 3.234 9.696 1.00 91.81 110 THR A CA 1
ATOM 870 C C . THR A 1 110 ? 4.543 1.909 9.915 1.00 91.81 110 THR A C 1
ATOM 872 O O . THR A 1 110 ? 4.786 1.242 10.919 1.00 91.81 110 THR A O 1
ATOM 875 N N . ALA A 1 111 ? 3.731 1.449 8.959 1.00 93.31 111 ALA A N 1
ATOM 876 C CA . ALA A 1 111 ? 3.098 0.133 9.043 1.00 93.31 111 ALA A CA 1
ATOM 877 C C . ALA A 1 111 ? 4.143 -0.997 9.055 1.00 93.31 111 ALA A C 1
ATOM 879 O O . ALA A 1 111 ? 4.033 -1.943 9.837 1.00 93.31 111 ALA A O 1
ATOM 880 N N . SER A 1 112 ? 5.198 -0.879 8.244 1.00 92.06 112 SER A N 1
ATOM 881 C CA . SER A 1 112 ? 6.307 -1.841 8.233 1.00 92.06 112 SER A CA 1
ATOM 882 C C . SER A 1 112 ? 7.148 -1.793 9.520 1.00 92.06 112 SER A C 1
ATOM 884 O O . SER A 1 112 ? 7.646 -2.826 9.957 1.00 92.06 112 SER A O 1
ATOM 886 N N . GLU A 1 113 ? 7.303 -0.626 10.150 1.00 90.00 113 GLU A N 1
ATOM 887 C CA . GLU A 1 113 ? 7.977 -0.467 11.450 1.00 90.00 113 GLU A CA 1
ATOM 888 C C . GLU A 1 113 ? 7.166 -1.076 12.604 1.00 90.00 113 GLU A C 1
ATOM 890 O O . GLU A 1 113 ? 7.742 -1.622 13.538 1.00 90.00 113 GLU A O 1
ATOM 895 N N . ILE A 1 114 ? 5.836 -1.030 12.543 1.00 91.50 114 ILE A N 1
ATOM 896 C CA . ILE A 1 114 ? 4.972 -1.556 13.609 1.00 91.50 114 ILE A CA 1
ATOM 897 C C . ILE A 1 114 ? 4.746 -3.071 13.470 1.00 91.50 114 ILE A C 1
ATOM 899 O O . ILE A 1 114 ? 4.712 -3.794 14.469 1.00 91.50 114 ILE A O 1
ATOM 903 N N . LEU A 1 115 ? 4.590 -3.569 12.238 1.00 91.50 115 LEU A N 1
ATOM 904 C CA . LEU A 1 115 ? 4.175 -4.950 11.944 1.00 91.50 115 LEU A CA 1
ATOM 905 C C . LEU A 1 115 ? 5.306 -5.826 11.374 1.00 91.50 115 LEU A C 1
ATOM 907 O O . LEU A 1 115 ? 5.140 -7.041 11.204 1.00 91.50 115 LEU A O 1
ATOM 911 N N . GLY A 1 116 ? 6.455 -5.239 11.036 1.00 89.69 116 GLY A N 1
ATOM 912 C CA . GLY A 1 116 ? 7.573 -5.924 10.388 1.00 89.69 116 GLY A CA 1
ATOM 913 C C . GLY A 1 116 ? 8.411 -6.810 11.326 1.00 89.69 116 GLY A C 1
ATOM 914 O O . GLY A 1 116 ? 8.315 -6.712 12.547 1.00 89.69 116 GLY A O 1
ATOM 915 N N . PRO A 1 117 ? 9.258 -7.710 10.779 1.00 84.19 117 PRO A N 1
ATOM 916 C CA . PRO A 1 117 ? 10.038 -8.674 11.568 1.00 84.19 117 PRO A CA 1
ATOM 917 C C . PRO A 1 117 ? 11.112 -8.038 12.460 1.00 84.19 117 PRO A C 1
ATOM 919 O O . PRO A 1 117 ? 11.571 -8.674 13.399 1.00 84.19 117 PRO A O 1
ATOM 922 N N . ARG A 1 118 ? 11.530 -6.809 12.137 1.00 75.81 118 ARG A N 1
ATOM 923 C CA . ARG A 1 118 ? 12.450 -5.976 12.929 1.00 75.81 118 ARG A CA 1
ATOM 924 C C . ARG A 1 118 ? 11.771 -4.675 13.352 1.00 75.81 118 ARG A C 1
ATOM 926 O O . ARG A 1 118 ? 12.389 -3.615 13.306 1.00 75.81 118 ARG A O 1
ATOM 933 N N . GLY A 1 119 ? 10.474 -4.760 13.631 1.00 67.56 119 GLY A N 1
ATOM 934 C CA . GLY A 1 119 ? 9.720 -3.613 14.103 1.00 67.56 119 GLY A CA 1
ATOM 935 C C . GLY A 1 119 ? 10.262 -3.076 15.424 1.00 67.56 119 GLY A C 1
ATOM 936 O O . GLY A 1 119 ? 11.076 -3.728 16.078 1.00 67.56 119 GLY A O 1
ATOM 937 N N . ASP A 1 120 ? 9.826 -1.879 15.802 1.00 69.06 120 ASP A N 1
ATOM 938 C CA . ASP A 1 120 ? 10.219 -1.269 17.072 1.00 69.06 120 ASP A CA 1
ATOM 939 C C . ASP A 1 120 ? 9.816 -2.196 18.233 1.00 69.06 120 ASP A C 1
ATOM 941 O O . ASP A 1 120 ? 8.637 -2.468 18.427 1.00 69.06 120 ASP A O 1
ATOM 945 N N . GLU A 1 121 ? 10.771 -2.714 19.008 1.00 64.62 121 GLU A N 1
ATOM 946 C CA . GLU A 1 121 ? 10.467 -3.611 20.134 1.00 64.62 121 GLU A CA 1
ATOM 947 C C . GLU A 1 121 ? 9.633 -2.921 21.223 1.00 64.62 121 GLU A C 1
ATOM 949 O O . GLU A 1 121 ? 8.942 -3.593 21.986 1.00 64.62 121 GLU A O 1
ATOM 954 N N . LYS A 1 122 ? 9.685 -1.584 21.300 1.00 70.25 122 LYS A N 1
ATOM 955 C CA . LYS A 1 122 ? 8.949 -0.798 22.297 1.00 70.25 122 LYS A CA 1
ATOM 956 C C . LYS A 1 122 ? 7.578 -0.354 21.806 1.00 70.25 122 LYS A C 1
ATOM 958 O O . LYS A 1 122 ? 6.655 -0.274 22.610 1.00 70.25 122 LYS A O 1
ATOM 963 N N . ASN A 1 123 ? 7.454 -0.041 20.517 1.00 75.06 123 ASN A N 1
ATOM 964 C CA . ASN A 1 123 ? 6.236 0.552 19.953 1.00 75.06 123 ASN A CA 1
ATOM 965 C C . ASN A 1 123 ? 5.538 -0.319 18.899 1.00 75.06 123 ASN A C 1
ATOM 967 O O . ASN A 1 123 ? 4.438 0.021 18.473 1.00 75.06 123 ASN A O 1
ATOM 971 N N . GLY A 1 124 ? 6.148 -1.420 18.469 1.00 83.06 124 GLY A N 1
ATOM 972 C CA . GLY A 1 124 ? 5.614 -2.350 17.480 1.00 83.06 124 GLY A CA 1
ATOM 973 C C . GLY A 1 124 ? 4.745 -3.448 18.092 1.00 83.06 124 GLY A C 1
ATOM 974 O O . GLY A 1 124 ? 4.787 -3.724 19.287 1.00 83.06 124 GLY A O 1
ATOM 975 N N . VAL A 1 125 ? 3.956 -4.107 17.241 1.00 88.75 125 VAL A N 1
ATOM 976 C CA . VAL A 1 125 ? 2.983 -5.147 17.642 1.00 88.75 125 VAL A CA 1
ATOM 977 C C . VAL A 1 125 ? 3.187 -6.448 16.885 1.00 88.75 125 VAL A C 1
ATOM 979 O O . VAL A 1 125 ? 2.252 -7.196 16.602 1.00 88.75 125 VAL A O 1
ATOM 982 N N . ARG A 1 126 ? 4.437 -6.733 16.512 1.00 90.19 126 ARG A N 1
ATOM 983 C CA . ARG A 1 126 ? 4.770 -7.876 15.660 1.00 90.19 126 ARG A CA 1
ATOM 984 C C . ARG A 1 126 ? 4.250 -9.200 16.219 1.00 90.19 126 ARG A C 1
ATOM 986 O O . ARG A 1 126 ? 3.764 -10.022 15.448 1.00 90.19 126 ARG A O 1
ATOM 993 N N . GLN A 1 127 ? 4.365 -9.430 17.525 1.00 89.38 127 GLN A N 1
ATOM 994 C CA . GLN A 1 127 ? 3.939 -10.695 18.129 1.00 89.38 127 GLN A CA 1
ATOM 995 C C . GLN A 1 127 ? 2.416 -10.852 18.090 1.00 89.38 127 GLN A C 1
ATOM 997 O O . GLN A 1 127 ? 1.922 -11.892 17.661 1.00 89.38 127 GLN A O 1
ATOM 1002 N N . GLN A 1 128 ? 1.683 -9.798 18.451 1.00 90.31 128 GLN A N 1
ATOM 1003 C CA . GLN A 1 128 ? 0.221 -9.751 18.403 1.00 90.31 128 GLN A CA 1
ATOM 1004 C C . GLN A 1 128 ? -0.276 -9.912 16.965 1.00 90.31 128 GLN A C 1
ATOM 1006 O O . GLN A 1 128 ? -1.197 -10.679 16.708 1.00 90.31 128 GLN A O 1
ATOM 1011 N N . TRP A 1 129 ? 0.393 -9.262 16.010 1.00 92.50 129 TRP A N 1
ATOM 1012 C CA . TRP A 1 129 ? 0.131 -9.430 14.586 1.00 92.50 129 TRP A CA 1
ATOM 1013 C C . TRP A 1 129 ? 0.324 -10.878 14.128 1.00 92.50 129 TRP A C 1
ATOM 1015 O O . TRP A 1 129 ? -0.531 -11.426 13.440 1.00 92.50 129 TRP A O 1
ATOM 1025 N N . LEU A 1 130 ? 1.422 -11.535 14.516 1.00 93.38 130 LEU A N 1
ATOM 1026 C CA . LEU A 1 130 ? 1.650 -12.936 14.153 1.00 93.38 130 LEU A CA 1
ATOM 1027 C C . LEU A 1 130 ? 0.616 -13.879 14.779 1.00 93.38 130 LEU A C 1
ATOM 1029 O O . LEU A 1 130 ? 0.170 -14.797 14.094 1.00 93.38 130 LEU A O 1
ATOM 1033 N N . ALA A 1 131 ? 0.211 -13.640 16.028 1.00 92.81 131 ALA A N 1
ATOM 1034 C CA . ALA A 1 131 ? -0.857 -14.397 16.681 1.00 92.81 131 ALA A CA 1
ATOM 1035 C C . ALA A 1 131 ? -2.199 -14.213 15.951 1.00 92.81 131 ALA A C 1
ATOM 1037 O O . ALA A 1 131 ? -2.840 -15.191 15.577 1.00 92.81 131 ALA A O 1
ATOM 1038 N N . PHE A 1 132 ? -2.562 -12.971 15.62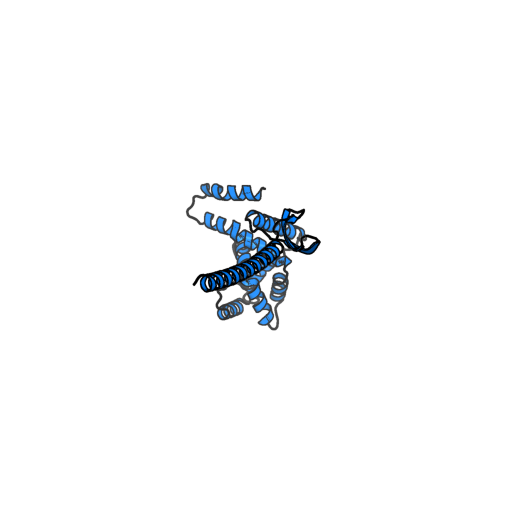6 1.00 93.69 132 PHE A N 1
ATOM 1039 C CA . PHE A 1 132 ? -3.759 -12.652 14.845 1.00 93.69 132 PHE A CA 1
ATOM 1040 C C . PHE A 1 132 ? -3.767 -13.340 13.471 1.00 93.69 132 PHE A C 1
ATOM 1042 O O . PHE A 1 132 ? -4.774 -13.897 13.032 1.00 93.69 132 PHE A O 1
ATOM 1049 N N . MET A 1 133 ? -2.622 -13.340 12.789 1.00 94.69 133 MET A N 1
ATOM 1050 C CA . MET A 1 133 ? -2.468 -13.987 11.488 1.00 94.69 133 MET A CA 1
ATOM 1051 C C . MET A 1 133 ? -2.546 -15.512 11.581 1.00 94.69 133 MET A C 1
ATOM 1053 O O . MET A 1 133 ? -3.150 -16.145 10.711 1.00 94.69 133 MET A O 1
ATOM 1057 N N . HIS A 1 134 ? -1.995 -16.094 12.646 1.00 94.38 134 HIS A N 1
ATOM 1058 C CA . HIS A 1 134 ? -2.131 -17.515 12.945 1.00 94.38 134 HIS A CA 1
ATOM 1059 C C . HIS A 1 134 ? -3.603 -17.902 13.149 1.00 94.38 134 HIS A C 1
ATOM 1061 O O . HIS A 1 134 ? -4.072 -18.851 12.517 1.00 94.38 134 HIS A O 1
ATOM 1067 N N . ASP A 1 135 ? -4.357 -17.122 13.925 1.00 93.62 135 ASP A N 1
ATOM 1068 C CA . ASP A 1 135 ? -5.786 -17.358 14.165 1.00 93.62 135 ASP A CA 1
ATOM 1069 C C . ASP A 1 135 ? -6.615 -17.233 12.877 1.00 93.62 135 ASP A C 1
ATOM 1071 O O . ASP A 1 135 ? -7.496 -18.054 12.609 1.00 93.62 135 ASP A O 1
ATOM 1075 N N . LYS A 1 136 ? -6.266 -16.276 12.006 1.00 92.62 136 LYS A N 1
ATOM 1076 C CA . LYS A 1 136 ? -6.845 -16.140 10.658 1.00 92.62 136 LYS A CA 1
ATOM 1077 C C . LYS A 1 136 ? -6.343 -17.186 9.647 1.00 92.62 136 LYS A C 1
ATOM 1079 O O . LYS A 1 136 ? -6.790 -17.165 8.500 1.00 92.62 136 LYS A O 1
ATOM 1084 N N . LYS A 1 137 ?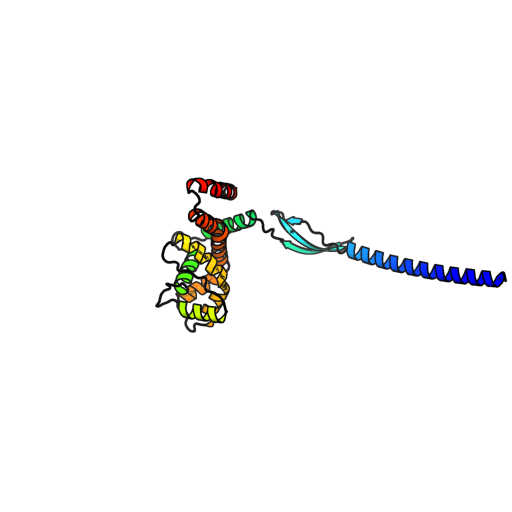 -5.435 -18.097 10.028 1.00 94.56 137 LYS A N 1
ATOM 1085 C CA . LYS A 1 137 ? -4.781 -19.088 9.144 1.00 94.56 137 LYS A CA 1
ATOM 1086 C C . LYS A 1 137 ? -4.114 -18.455 7.913 1.00 94.56 137 LYS A C 1
ATOM 1088 O O . LYS A 1 137 ? -4.109 -19.034 6.826 1.00 94.56 137 LYS A O 1
ATOM 1093 N N . LYS A 1 138 ? -3.546 -17.258 8.071 1.00 94.31 138 LYS A N 1
ATOM 1094 C CA . LYS A 1 138 ? -2.846 -16.509 7.020 1.00 94.31 138 LYS A CA 1
ATOM 1095 C C . LYS A 1 138 ? -1.374 -16.314 7.391 1.00 94.31 138 LYS A C 1
ATOM 1097 O O . LYS A 1 138 ? -1.019 -16.170 8.554 1.00 94.31 138 LYS A O 1
ATOM 1102 N N . SER A 1 139 ? -0.495 -16.234 6.392 1.00 92.44 139 SER A N 1
ATOM 1103 C CA . SER A 1 139 ? 0.905 -15.846 6.617 1.00 92.44 139 SER A CA 1
ATOM 1104 C C . SER A 1 139 ? 1.063 -14.326 6.569 1.00 92.44 139 SER A C 1
ATOM 1106 O O . SER A 1 139 ? 0.584 -13.711 5.614 1.00 92.44 139 SER A O 1
ATOM 1108 N N . SER A 1 140 ? 1.803 -13.741 7.512 1.00 93.00 140 SER A N 1
ATOM 1109 C CA . SER A 1 140 ? 2.237 -12.341 7.419 1.00 93.00 140 SER A CA 1
ATOM 1110 C C . SER A 1 140 ? 3.178 -12.145 6.227 1.00 93.00 140 SER A C 1
ATOM 1112 O O . SER A 1 140 ? 4.203 -12.822 6.127 1.00 93.00 140 SER A O 1
ATOM 1114 N N . LYS A 1 141 ? 2.833 -11.213 5.335 1.00 93.75 141 LYS A N 1
ATOM 1115 C CA . LYS A 1 141 ? 3.679 -10.762 4.220 1.00 93.75 141 LYS A CA 1
ATOM 1116 C C . LYS A 1 141 ? 4.374 -9.430 4.500 1.00 93.75 141 LYS A C 1
ATOM 1118 O O . LYS A 1 141 ? 5.142 -8.974 3.662 1.00 93.75 141 LYS A O 1
ATOM 1123 N N . ILE A 1 142 ? 4.129 -8.821 5.664 1.00 91.81 142 ILE A N 1
ATOM 1124 C CA . ILE A 1 142 ? 4.748 -7.543 6.023 1.00 91.81 142 ILE A CA 1
ATOM 1125 C C . ILE A 1 142 ? 6.253 -7.733 6.227 1.00 91.81 142 ILE A C 1
ATOM 1127 O O . ILE A 1 142 ? 6.695 -8.503 7.096 1.00 91.81 142 ILE A O 1
ATOM 1131 N N . ILE A 1 143 ? 7.029 -7.010 5.423 1.00 88.75 143 ILE A N 1
ATOM 1132 C CA . ILE A 1 143 ? 8.491 -7.011 5.458 1.00 88.75 143 ILE A CA 1
ATOM 1133 C C . ILE A 1 143 ? 9.033 -5.883 6.342 1.00 88.75 143 ILE A C 1
ATOM 1135 O O . ILE A 1 143 ? 8.311 -4.996 6.786 1.00 88.75 143 ILE A O 1
ATOM 1139 N N . ASN A 1 144 ? 10.335 -5.932 6.619 1.00 85.50 144 ASN A N 1
ATOM 1140 C CA . ASN A 1 144 ? 11.019 -4.839 7.295 1.00 85.50 144 ASN A CA 1
ATOM 1141 C C . ASN A 1 144 ? 11.337 -3.720 6.297 1.00 85.50 144 ASN A C 1
ATOM 1143 O O . ASN A 1 144 ? 11.929 -3.991 5.255 1.00 85.50 144 ASN A O 1
ATOM 1147 N N . TYR A 1 145 ? 11.052 -2.470 6.659 1.00 81.06 145 TYR A N 1
ATOM 1148 C CA . TYR A 1 145 ? 11.419 -1.318 5.833 1.00 81.06 145 TYR A CA 1
ATOM 1149 C C . TYR A 1 145 ? 12.918 -0.974 5.913 1.00 81.06 145 TYR A C 1
ATOM 1151 O O . TYR A 1 145 ? 13.480 -0.375 4.995 1.00 81.06 145 TYR A O 1
ATOM 1159 N N . GLY A 1 146 ? 13.605 -1.382 6.987 1.00 76.50 146 GLY A N 1
ATOM 1160 C CA . GLY A 1 146 ? 15.041 -1.141 7.161 1.00 76.50 146 GLY A CA 1
ATOM 1161 C C . GLY A 1 146 ? 15.917 -1.881 6.137 1.00 76.50 146 GLY A C 1
ATOM 1162 O O . GLY A 1 146 ? 15.692 -3.058 5.853 1.00 76.50 146 GLY A O 1
ATOM 1163 N N . GLY A 1 147 ? 16.950 -1.203 5.621 1.00 79.25 147 GLY A N 1
ATOM 1164 C CA . GLY A 1 147 ? 17.881 -1.730 4.614 1.00 79.25 147 GLY A CA 1
ATOM 1165 C C . GLY A 1 147 ? 17.778 -0.986 3.281 1.00 79.25 147 GLY A C 1
ATOM 1166 O O . GLY A 1 147 ? 17.871 0.241 3.258 1.00 79.25 147 GLY A O 1
ATOM 1167 N N . ASN A 1 148 ? 17.591 -1.719 2.176 1.00 78.19 148 ASN A N 1
ATOM 1168 C CA . ASN A 1 148 ? 17.377 -1.144 0.845 1.00 78.19 148 ASN A CA 1
ATOM 1169 C C . ASN A 1 148 ? 15.983 -0.496 0.762 1.00 78.19 148 ASN A C 1
ATOM 1171 O O . ASN A 1 148 ? 15.017 -1.108 0.311 1.00 78.19 148 ASN A O 1
ATOM 1175 N N . ARG A 1 149 ? 15.898 0.757 1.220 1.00 79.06 149 ARG A N 1
ATOM 1176 C CA . ARG A 1 149 ? 14.645 1.518 1.344 1.00 79.06 149 ARG A CA 1
ATOM 1177 C C . ARG A 1 149 ? 13.895 1.667 0.019 1.00 79.06 149 ARG A C 1
ATOM 1179 O O . ARG A 1 149 ? 12.676 1.749 0.045 1.00 79.06 149 ARG A O 1
ATOM 1186 N N . PHE A 1 150 ? 14.601 1.670 -1.114 1.00 81.81 150 PHE A N 1
ATOM 1187 C CA . PHE A 1 150 ? 13.969 1.755 -2.429 1.00 81.81 150 PHE A CA 1
ATOM 1188 C C . PHE A 1 150 ? 13.188 0.477 -2.748 1.00 81.81 150 PHE A C 1
ATOM 1190 O O . PHE A 1 150 ? 11.983 0.541 -2.954 1.00 81.81 150 PHE A O 1
ATOM 1197 N N . ASN A 1 151 ? 13.834 -0.691 -2.701 1.00 82.56 151 ASN A N 1
ATOM 1198 C CA . ASN A 1 151 ? 13.147 -1.961 -2.972 1.00 82.56 151 ASN A CA 1
ATOM 1199 C C . ASN A 1 151 ? 12.086 -2.267 -1.906 1.00 82.56 151 ASN A C 1
ATOM 1201 O O . ASN A 1 151 ? 10.989 -2.722 -2.225 1.00 82.56 151 ASN A O 1
ATOM 1205 N N . ASN A 1 152 ? 12.398 -1.969 -0.643 1.00 87.81 152 ASN A N 1
ATOM 1206 C CA . ASN A 1 152 ? 11.482 -2.210 0.463 1.00 87.81 152 ASN A CA 1
ATOM 1207 C C . ASN A 1 152 ? 10.202 -1.378 0.338 1.00 87.81 152 ASN A C 1
ATOM 1209 O O . ASN A 1 152 ? 9.151 -1.873 0.716 1.00 87.81 152 ASN A O 1
ATOM 1213 N N . LEU A 1 153 ? 10.254 -0.164 -0.223 1.00 90.19 153 LEU A N 1
ATOM 1214 C CA . LEU A 1 153 ? 9.056 0.643 -0.466 1.00 90.19 153 LEU A CA 1
ATOM 1215 C C . LEU A 1 153 ? 8.035 -0.108 -1.327 1.00 90.19 153 LEU A C 1
ATOM 1217 O O . LEU A 1 153 ? 6.868 -0.206 -0.953 1.00 90.19 153 LEU A O 1
ATOM 1221 N N . PHE A 1 154 ? 8.489 -0.675 -2.442 1.00 90.94 154 PHE A N 1
ATOM 1222 C CA . PHE A 1 154 ? 7.641 -1.389 -3.391 1.00 90.94 154 PHE A CA 1
ATOM 1223 C C . PHE A 1 154 ? 7.058 -2.668 -2.786 1.00 90.94 154 PHE A C 1
ATOM 1225 O O . PHE A 1 154 ? 5.842 -2.859 -2.773 1.00 90.94 154 PHE A O 1
ATOM 1232 N N . THR A 1 155 ? 7.905 -3.507 -2.193 1.00 90.62 155 THR A N 1
ATOM 1233 C CA . THR A 1 155 ? 7.456 -4.766 -1.588 1.00 90.62 155 THR A CA 1
ATOM 1234 C C . THR A 1 155 ? 6.577 -4.532 -0.352 1.00 90.62 155 THR A C 1
ATOM 1236 O O . THR A 1 155 ? 5.573 -5.224 -0.166 1.00 90.62 155 THR A O 1
ATOM 1239 N N . SER A 1 156 ? 6.888 -3.527 0.476 1.00 92.75 156 SER A N 1
ATOM 1240 C CA . SER A 1 156 ? 6.038 -3.152 1.609 1.00 92.75 156 SER A CA 1
ATOM 1241 C C . SER A 1 156 ? 4.680 -2.634 1.141 1.00 92.75 156 SER A C 1
ATOM 1243 O O . SER A 1 156 ? 3.672 -3.033 1.722 1.00 92.75 156 SER A O 1
ATOM 1245 N N . ALA A 1 157 ? 4.617 -1.824 0.077 1.00 93.81 157 ALA A N 1
ATOM 1246 C CA . ALA A 1 157 ? 3.351 -1.353 -0.486 1.00 93.81 157 ALA A CA 1
ATOM 1247 C C . ALA A 1 157 ? 2.437 -2.524 -0.876 1.00 93.81 157 ALA A C 1
ATOM 1249 O O . ALA A 1 157 ? 1.284 -2.570 -0.450 1.00 93.81 157 ALA A O 1
ATOM 1250 N N . VAL A 1 158 ? 2.972 -3.520 -1.593 1.00 93.94 158 VAL A N 1
ATOM 1251 C CA . VAL A 1 158 ? 2.230 -4.743 -1.953 1.00 93.94 158 VAL A CA 1
ATOM 1252 C C . VAL A 1 158 ? 1.716 -5.461 -0.706 1.00 93.94 158 VAL A C 1
ATOM 1254 O O . VAL A 1 158 ? 0.546 -5.843 -0.640 1.00 93.94 158 VAL A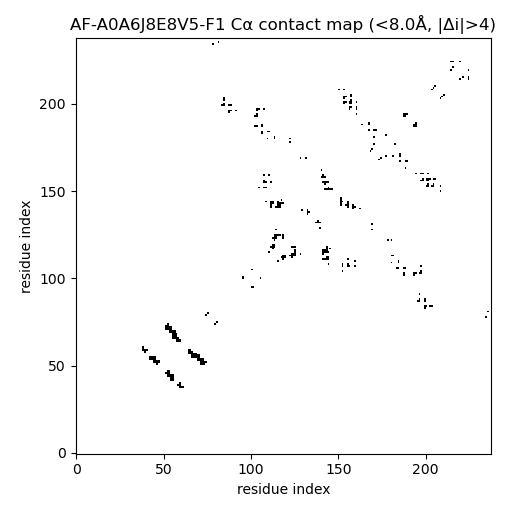 O 1
ATOM 1257 N N . SER A 1 159 ? 2.564 -5.611 0.314 1.00 94.50 159 SER A N 1
ATOM 1258 C CA . SER A 1 159 ? 2.183 -6.292 1.553 1.00 94.50 159 SER A CA 1
ATOM 1259 C C . SER A 1 159 ? 1.078 -5.566 2.333 1.00 94.50 159 SER A C 1
ATOM 1261 O O . SER A 1 159 ? 0.223 -6.222 2.927 1.00 94.50 159 SER A O 1
ATOM 1263 N N . ILE A 1 160 ? 1.062 -4.230 2.302 1.00 95.31 160 ILE A N 1
ATOM 1264 C CA . ILE A 1 160 ? 0.066 -3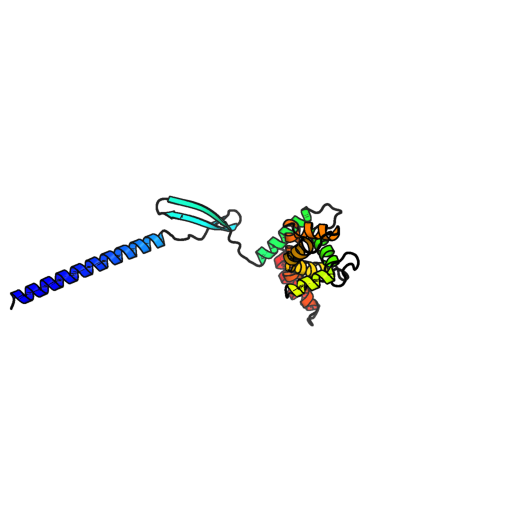.400 2.991 1.00 95.31 160 ILE A CA 1
ATOM 1265 C C . ILE A 1 160 ? -1.269 -3.445 2.265 1.00 95.31 160 ILE A C 1
ATOM 1267 O O . ILE A 1 160 ? -2.291 -3.619 2.919 1.00 95.31 160 ILE A O 1
ATOM 1271 N N . VAL A 1 161 ? -1.271 -3.374 0.930 1.00 95.62 161 VAL A N 1
ATOM 1272 C CA . VAL A 1 161 ? -2.495 -3.568 0.135 1.00 95.62 161 VAL A CA 1
ATOM 1273 C C . VAL A 1 161 ? -3.088 -4.949 0.409 1.00 95.62 161 VAL A C 1
ATOM 1275 O O . VAL A 1 161 ? -4.280 -5.071 0.674 1.00 95.62 161 VAL A O 1
ATOM 1278 N N . TYR A 1 162 ? -2.251 -5.990 0.427 1.00 95.31 162 TYR A N 1
ATOM 1279 C CA . TYR A 1 162 ? -2.696 -7.356 0.704 1.00 95.31 162 TYR A CA 1
ATOM 1280 C C . TYR A 1 162 ? -3.299 -7.523 2.111 1.00 95.31 162 TYR A C 1
ATOM 1282 O O . TYR A 1 162 ? -4.252 -8.282 2.291 1.00 95.31 162 TYR A O 1
ATOM 1290 N N . HIS A 1 163 ? -2.764 -6.816 3.108 1.00 95.94 163 HIS A N 1
ATOM 1291 C CA . HIS A 1 163 ? -3.199 -6.909 4.502 1.00 95.94 163 HIS A CA 1
ATOM 1292 C C . HIS A 1 163 ? -4.090 -5.754 4.970 1.00 95.94 163 HIS A C 1
ATOM 1294 O O . HIS A 1 163 ? -4.349 -5.674 6.165 1.00 95.94 163 HIS A O 1
ATOM 1300 N N . GLN A 1 164 ? -4.593 -4.889 4.084 1.00 94.69 164 GLN A N 1
ATOM 1301 C CA . GLN A 1 164 ? -5.277 -3.646 4.467 1.00 94.69 164 GLN A CA 1
ATOM 1302 C C . GLN A 1 164 ? -6.345 -3.860 5.551 1.00 94.69 164 GLN A C 1
ATOM 1304 O O . GLN A 1 164 ? -6.280 -3.270 6.628 1.00 94.69 164 GLN A O 1
ATOM 1309 N N . HIS A 1 165 ? -7.294 -4.760 5.292 1.00 94.62 165 HIS A N 1
ATOM 1310 C CA . HIS A 1 165 ? -8.366 -5.075 6.237 1.00 94.62 165 HIS A CA 1
ATOM 1311 C C . HIS A 1 165 ? -7.851 -5.765 7.501 1.00 94.62 165 HIS A C 1
ATOM 1313 O O . HIS A 1 165 ? -8.298 -5.460 8.599 1.00 94.62 165 HIS A O 1
ATOM 1319 N N . ASP A 1 166 ? -6.875 -6.663 7.359 1.00 95.06 166 ASP A N 1
ATOM 1320 C CA . ASP A 1 166 ? -6.289 -7.369 8.495 1.00 95.06 166 ASP A CA 1
ATOM 1321 C C . ASP A 1 166 ? -5.576 -6.385 9.453 1.00 95.06 166 ASP A C 1
ATOM 1323 O O . ASP A 1 166 ? -5.649 -6.552 10.670 1.00 95.06 166 ASP A O 1
ATOM 1327 N N . VAL A 1 167 ? -4.932 -5.340 8.920 1.00 93.94 167 VAL A N 1
ATOM 1328 C CA . VAL A 1 167 ? -4.272 -4.282 9.702 1.00 93.94 167 VAL A CA 1
ATOM 1329 C C . VAL A 1 167 ? -5.291 -3.379 10.396 1.00 93.94 167 VAL A C 1
ATOM 1331 O O . VAL A 1 167 ? -5.120 -3.062 11.572 1.00 93.94 167 VAL A O 1
ATOM 1334 N N . ILE A 1 168 ? -6.365 -2.991 9.708 1.00 93.94 168 ILE A N 1
ATOM 1335 C CA . ILE A 1 168 ? -7.449 -2.210 10.320 1.00 93.94 168 ILE A CA 1
ATOM 1336 C C . ILE A 1 168 ? -8.069 -2.988 11.483 1.00 93.94 168 ILE A C 1
ATOM 1338 O O . ILE A 1 168 ? -8.215 -2.440 12.577 1.00 93.94 168 ILE A O 1
ATOM 1342 N N . ASP A 1 169 ? -8.371 -4.270 11.272 1.00 92.81 169 ASP A N 1
ATOM 1343 C CA . ASP A 1 169 ? -8.982 -5.133 12.281 1.00 92.81 169 ASP A CA 1
ATOM 1344 C C . ASP A 1 169 ? -8.116 -5.240 13.538 1.00 92.81 169 ASP A C 1
ATOM 1346 O O . ASP A 1 169 ? -8.627 -5.098 14.652 1.00 92.81 169 ASP A O 1
ATOM 1350 N N . VAL A 1 170 ? -6.811 -5.494 13.370 1.00 91.19 170 VAL A N 1
ATOM 1351 C CA . VAL A 1 170 ? -5.912 -5.687 14.512 1.00 91.19 170 VAL A CA 1
ATOM 1352 C C . VAL A 1 170 ? -5.711 -4.380 15.278 1.00 91.19 170 VAL A C 1
ATOM 1354 O O . VAL A 1 170 ? -5.792 -4.374 16.503 1.00 91.19 170 VAL A O 1
ATOM 1357 N N . LEU A 1 171 ? -5.512 -3.257 14.580 1.00 90.38 171 LEU A N 1
ATOM 1358 C CA . LEU A 1 171 ? -5.239 -1.972 15.228 1.00 90.38 171 LEU A CA 1
ATOM 1359 C C . LEU A 1 171 ? -6.483 -1.357 15.880 1.00 90.38 171 LEU A C 1
ATOM 1361 O O . LEU A 1 171 ? -6.340 -0.634 16.862 1.00 9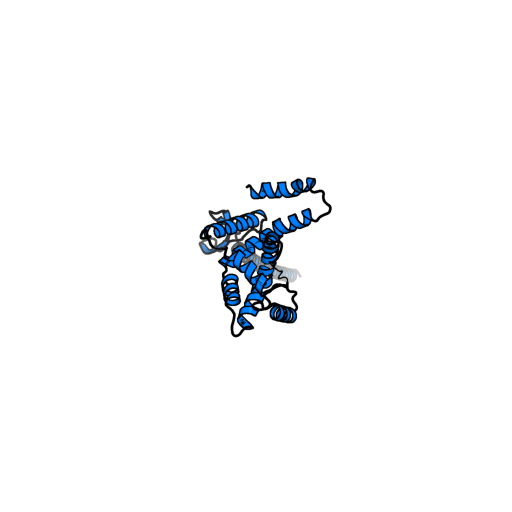0.38 171 LEU A O 1
ATOM 1365 N N . SER A 1 172 ? -7.680 -1.656 15.368 1.00 88.88 172 SER A N 1
ATOM 1366 C CA . SER A 1 172 ? -8.933 -1.105 15.904 1.00 88.88 172 SER A CA 1
ATOM 1367 C C . SER A 1 172 ? -9.499 -1.914 17.068 1.00 88.88 172 SER A C 1
ATOM 1369 O O . SER A 1 172 ? -10.082 -1.333 17.977 1.00 88.88 172 SER A O 1
ATOM 1371 N N . ASN A 1 173 ? -9.361 -3.246 17.045 1.00 86.19 173 ASN A N 1
ATOM 1372 C CA . ASN A 1 173 ? -10.112 -4.116 17.959 1.00 86.19 173 ASN A CA 1
ATOM 1373 C C . ASN A 1 173 ? -9.271 -4.759 19.069 1.00 86.19 173 ASN A C 1
ATOM 1375 O O . ASN A 1 173 ? -9.839 -5.217 20.055 1.00 86.19 173 ASN A O 1
ATOM 1379 N N . TYR A 1 174 ? -7.945 -4.835 18.921 1.00 81.75 174 TYR A N 1
ATOM 1380 C CA . TYR A 1 174 ? -7.096 -5.605 19.843 1.00 81.75 174 TYR A CA 1
ATOM 1381 C C . TYR A 1 174 ? -6.283 -4.748 20.820 1.00 81.75 174 TYR A C 1
ATOM 1383 O O . TYR A 1 174 ? -5.617 -5.300 21.695 1.00 81.75 174 TYR A O 1
ATOM 1391 N N . PHE A 1 175 ? -6.333 -3.417 20.706 1.00 80.81 175 PHE A N 1
ATOM 1392 C CA . PHE A 1 175 ? -5.576 -2.509 21.569 1.00 80.81 175 PHE A CA 1
ATOM 1393 C C . PHE A 1 175 ? -6.508 -1.516 22.265 1.00 80.81 175 PHE A C 1
ATOM 1395 O O . PHE A 1 175 ? -7.098 -0.656 21.619 1.00 80.81 175 PHE A O 1
ATOM 1402 N N . GLU A 1 176 ? -6.603 -1.608 23.595 1.00 75.88 176 GLU A N 1
ATOM 1403 C CA . GLU A 1 176 ? -7.423 -0.700 24.414 1.00 75.88 176 GLU A CA 1
ATOM 1404 C C . GLU A 1 176 ? -6.891 0.743 24.405 1.00 75.88 176 GLU A C 1
ATOM 1406 O O . GLU A 1 176 ? -7.662 1.698 24.464 1.00 75.88 176 GLU A O 1
ATOM 1411 N N . THR A 1 177 ? -5.567 0.915 24.310 1.00 78.44 177 THR A N 1
ATOM 1412 C CA . THR A 1 177 ? -4.897 2.223 24.256 1.00 78.44 177 THR A CA 1
ATOM 1413 C C . THR A 1 177 ? -3.903 2.275 23.088 1.00 78.44 177 THR A C 1
ATOM 1415 O O . THR A 1 177 ? -2.719 1.974 23.253 1.00 78.44 177 THR A O 1
ATOM 1418 N N . PRO A 1 178 ? -4.352 2.633 21.869 1.00 79.62 178 PRO A N 1
ATOM 1419 C CA . PRO A 1 178 ? -3.466 2.687 20.714 1.00 79.62 178 PRO A CA 1
ATOM 1420 C C . PRO A 1 178 ? -2.447 3.819 20.870 1.00 79.62 178 PRO A C 1
ATOM 1422 O O . PRO A 1 178 ? -2.814 4.968 21.135 1.00 79.62 178 PRO A O 1
ATOM 1425 N N . ASN A 1 179 ? -1.162 3.509 20.677 1.00 85.56 179 ASN A N 1
ATOM 1426 C CA . ASN A 1 179 ? -0.114 4.527 20.662 1.00 85.56 179 ASN A CA 1
ATOM 1427 C C . ASN A 1 179 ? -0.284 5.470 19.449 1.00 85.56 179 ASN A C 1
ATOM 1429 O O . ASN A 1 179 ? -1.025 5.179 18.506 1.00 85.56 179 ASN A O 1
ATOM 1433 N N . LEU A 1 180 ? 0.410 6.612 19.455 1.00 88.00 180 LEU A N 1
ATOM 1434 C CA . LEU A 1 180 ? 0.270 7.615 18.390 1.00 88.00 180 LEU A CA 1
ATOM 1435 C C . LEU A 1 180 ? 0.611 7.050 16.998 1.00 88.00 180 LEU A C 1
ATOM 1437 O O . LEU A 1 180 ? 0.020 7.460 16.001 1.00 88.00 180 LEU A O 1
ATOM 1441 N N . GLN A 1 181 ? 1.532 6.084 16.921 1.00 87.56 181 GLN A N 1
ATOM 1442 C CA . GLN A 1 181 ? 1.891 5.443 15.658 1.00 87.56 181 GLN A CA 1
ATOM 1443 C C . GLN A 1 181 ? 0.749 4.562 15.129 1.00 87.56 181 GLN A C 1
ATOM 1445 O O . GLN A 1 181 ? 0.477 4.595 13.933 1.00 87.56 181 GLN A O 1
ATOM 1450 N N . PHE A 1 182 ? 0.030 3.836 15.993 1.00 89.81 182 PHE A N 1
ATOM 1451 C CA . PHE A 1 182 ? -1.133 3.032 15.595 1.00 89.81 182 PHE A CA 1
ATOM 1452 C C . PHE A 1 182 ? -2.258 3.926 15.114 1.00 89.81 182 PHE A C 1
ATOM 1454 O O . PHE A 1 182 ? -2.847 3.648 14.077 1.00 89.81 182 PHE A O 1
ATOM 1461 N N . GLN A 1 183 ? -2.513 5.024 15.829 1.00 90.62 183 GLN A N 1
ATOM 1462 C CA . GLN A 1 183 ? -3.515 6.005 15.423 1.00 90.62 183 GLN A CA 1
ATOM 1463 C C . GLN A 1 183 ? -3.167 6.609 14.058 1.00 90.62 183 GLN A C 1
ATOM 1465 O O . GLN A 1 183 ? -4.036 6.709 13.196 1.00 90.62 183 GLN A O 1
ATOM 1470 N N . SER A 1 184 ? -1.892 6.941 13.827 1.00 91.00 184 SER A N 1
ATOM 1471 C CA . SER A 1 184 ? -1.427 7.449 12.534 1.00 91.00 184 SER A CA 1
ATOM 1472 C C . SER A 1 184 ? -1.592 6.419 11.416 1.00 91.00 184 SER A C 1
ATOM 1474 O O . SER A 1 184 ? -2.096 6.770 10.354 1.00 91.00 184 SER A O 1
ATOM 1476 N N . VAL A 1 185 ? -1.191 5.162 11.638 1.00 93.75 185 VAL A N 1
ATOM 1477 C CA . VAL A 1 185 ? -1.350 4.093 10.639 1.00 93.75 185 VAL A CA 1
ATOM 1478 C C . VAL A 1 185 ? -2.824 3.836 10.363 1.00 93.75 185 VAL A C 1
ATOM 1480 O O . VAL A 1 185 ? -3.202 3.726 9.204 1.00 93.75 185 VAL A O 1
ATOM 1483 N N . LEU A 1 186 ? -3.664 3.788 11.397 1.00 93.50 186 LEU A N 1
ATOM 1484 C CA . LEU A 1 186 ? -5.096 3.550 11.259 1.00 93.50 186 LEU A CA 1
ATOM 1485 C C . LEU A 1 186 ? -5.791 4.684 10.494 1.00 93.50 186 LEU A C 1
ATOM 1487 O O . LEU A 1 186 ? -6.631 4.413 9.637 1.00 93.50 186 LEU A O 1
ATOM 1491 N N . ALA A 1 187 ? -5.421 5.939 10.757 1.00 92.69 187 ALA A N 1
ATOM 1492 C CA . ALA A 1 187 ? -5.942 7.091 10.029 1.00 92.69 187 ALA A CA 1
ATOM 1493 C C . ALA A 1 187 ? -5.525 7.066 8.549 1.00 92.69 187 ALA A C 1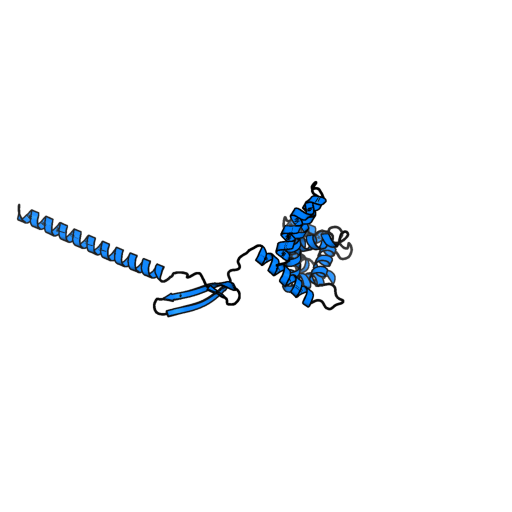
ATOM 1495 O O . ALA A 1 187 ? -6.371 7.226 7.669 1.00 92.69 187 ALA A O 1
ATOM 1496 N N . ASP A 1 188 ? -4.242 6.817 8.270 1.00 94.19 188 ASP A N 1
ATOM 1497 C CA . ASP A 1 188 ? -3.712 6.802 6.904 1.00 94.19 188 ASP A CA 1
ATOM 1498 C C . ASP A 1 188 ? -4.252 5.592 6.103 1.00 94.19 188 ASP A C 1
ATOM 1500 O O . ASP A 1 188 ? -4.661 5.752 4.955 1.00 94.19 188 ASP A O 1
ATOM 1504 N N . ILE A 1 189 ? -4.327 4.390 6.692 1.00 94.88 189 ILE A N 1
ATOM 1505 C CA . ILE A 1 189 ? -4.788 3.164 6.004 1.00 94.88 189 ILE A CA 1
ATOM 1506 C C . ILE A 1 189 ? -6.307 3.132 5.767 1.00 94.88 189 ILE A C 1
ATOM 1508 O O . ILE A 1 189 ? -6.788 2.440 4.868 1.00 94.88 189 ILE A O 1
ATOM 1512 N N . SER A 1 190 ? -7.068 3.877 6.572 1.00 93.31 190 SER A N 1
ATOM 1513 C CA . SER A 1 190 ? -8.519 4.030 6.398 1.00 93.31 190 SER A CA 1
ATOM 1514 C C . SER A 1 190 ? -8.869 5.131 5.394 1.00 93.31 190 SER A C 1
ATOM 1516 O O . SER A 1 190 ? -10.020 5.243 4.979 1.00 93.31 190 SER A O 1
ATOM 1518 N N . CYS A 1 191 ? -7.896 5.953 4.991 1.00 91.25 191 CYS A N 1
ATOM 1519 C CA . CYS A 1 191 ? -8.091 6.998 3.998 1.00 91.25 191 CYS A CA 1
ATOM 1520 C C . CYS A 1 191 ? -7.978 6.421 2.581 1.00 91.25 191 CYS A C 1
ATOM 1522 O O . CYS A 1 191 ? -6.896 6.025 2.142 1.00 91.25 191 CYS A O 1
ATOM 1524 N N . GLU A 1 192 ? -9.083 6.427 1.830 1.00 89.50 192 GLU A N 1
ATOM 1525 C CA . GLU A 1 192 ? -9.121 5.919 0.450 1.00 89.50 192 GLU A CA 1
ATOM 1526 C C . GLU A 1 192 ? -8.112 6.625 -0.464 1.00 89.50 192 GLU A C 1
ATOM 1528 O O . GLU A 1 192 ? -7.442 5.974 -1.263 1.00 89.50 192 GLU A O 1
ATOM 1533 N N . GLY A 1 193 ? -7.935 7.940 -0.303 1.00 86.50 193 GLY A N 1
ATOM 1534 C CA . GLY A 1 193 ? -6.962 8.711 -1.077 1.00 86.50 193 GLY A CA 1
ATOM 1535 C C . GLY A 1 193 ? -5.529 8.232 -0.844 1.00 86.50 193 GLY A C 1
ATOM 1536 O O . GLY A 1 193 ? -4.796 7.990 -1.800 1.00 86.50 193 GLY A O 1
ATOM 1537 N N . VAL A 1 194 ? -5.136 8.004 0.412 1.00 88.81 194 VAL A N 1
ATOM 1538 C CA . VAL A 1 194 ? -3.795 7.490 0.740 1.00 88.81 194 VAL A CA 1
ATOM 1539 C C . VAL A 1 194 ? -3.632 6.055 0.240 1.00 88.81 194 VAL A C 1
ATOM 1541 O O . VAL A 1 194 ? -2.620 5.729 -0.381 1.00 88.81 194 VAL A O 1
ATOM 1544 N N . MET A 1 195 ? -4.640 5.203 0.435 1.00 93.19 195 MET A N 1
ATOM 1545 C CA . MET A 1 195 ? -4.587 3.815 -0.023 1.00 93.19 195 MET A CA 1
ATOM 1546 C C . MET A 1 195 ? -4.570 3.678 -1.543 1.00 93.19 195 MET A C 1
ATOM 1548 O O . MET A 1 195 ? -3.901 2.779 -2.044 1.00 93.19 195 MET A O 1
ATOM 1552 N N . SER A 1 196 ? -5.216 4.577 -2.288 1.00 87.56 196 SER A N 1
ATOM 1553 C CA . SER A 1 196 ? -5.128 4.602 -3.753 1.00 87.56 196 SER A CA 1
ATOM 1554 C C . SER A 1 196 ? -3.691 4.841 -4.231 1.00 87.56 196 SER A C 1
ATOM 1556 O O . SER A 1 196 ? -3.213 4.170 -5.145 1.00 87.56 196 SER A O 1
ATOM 1558 N N . GLN A 1 197 ? -2.949 5.710 -3.539 1.00 86.44 197 GLN A N 1
ATOM 1559 C CA . GLN A 1 197 ? -1.540 5.976 -3.823 1.00 86.44 197 GLN A CA 1
ATOM 1560 C C . GLN A 1 197 ? -0.658 4.779 -3.457 1.00 86.44 197 GLN A C 1
ATOM 1562 O O . GLN A 1 197 ? 0.206 4.384 -4.238 1.00 86.44 197 GLN A O 1
ATOM 1567 N N . VAL A 1 198 ? -0.894 4.154 -2.297 1.00 91.38 198 VAL A N 1
ATOM 1568 C CA . VAL A 1 198 ? -0.189 2.919 -1.909 1.00 91.38 198 VAL A CA 1
ATOM 1569 C C . VAL A 1 198 ? -0.470 1.796 -2.911 1.00 91.38 198 VAL A C 1
ATOM 1571 O O . VAL A 1 198 ? 0.454 1.084 -3.301 1.00 91.38 198 VAL A O 1
ATOM 1574 N N . ALA A 1 199 ? -1.709 1.670 -3.389 1.00 90.75 199 ALA A N 1
ATOM 1575 C CA . ALA A 1 199 ? -2.087 0.714 -4.422 1.00 90.75 199 ALA A CA 1
ATOM 1576 C C . ALA A 1 199 ? -1.390 1.003 -5.757 1.00 90.75 199 ALA A C 1
ATOM 1578 O O . ALA A 1 199 ? -0.896 0.070 -6.385 1.00 90.75 199 ALA A O 1
ATOM 1579 N N . ALA A 1 200 ?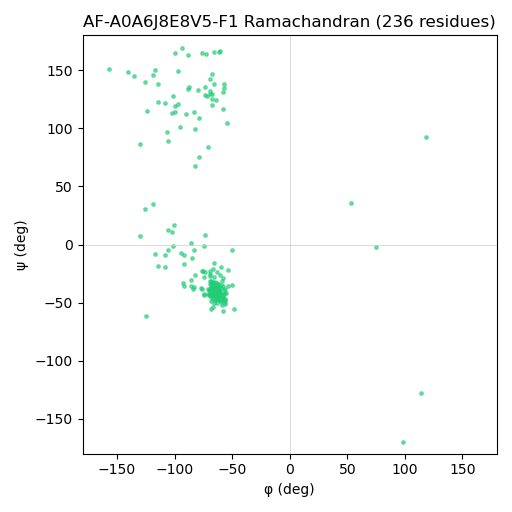 -1.266 2.268 -6.166 1.00 87.06 200 ALA A N 1
ATOM 1580 C CA . ALA A 1 200 ? -0.502 2.642 -7.356 1.00 87.06 200 ALA A CA 1
ATOM 1581 C C . ALA A 1 200 ? 0.977 2.228 -7.245 1.00 87.06 200 ALA A C 1
ATOM 1583 O O . ALA A 1 200 ? 1.523 1.633 -8.176 1.00 87.06 200 ALA A O 1
ATOM 1584 N N . ILE A 1 201 ? 1.608 2.454 -6.086 1.00 88.69 201 ILE A N 1
ATOM 1585 C CA . ILE A 1 201 ? 2.986 2.008 -5.814 1.00 88.69 201 ILE A CA 1
ATOM 1586 C C . ILE A 1 201 ? 3.079 0.474 -5.838 1.00 88.69 201 ILE A C 1
ATOM 1588 O O . ILE A 1 201 ? 4.002 -0.080 -6.434 1.00 88.69 201 ILE A O 1
ATOM 1592 N N . ALA A 1 202 ? 2.118 -0.226 -5.232 1.00 89.38 202 ALA A N 1
ATOM 1593 C CA . ALA A 1 202 ? 2.063 -1.686 -5.236 1.00 89.38 202 ALA A CA 1
ATOM 1594 C C . ALA A 1 202 ? 1.902 -2.254 -6.656 1.00 89.38 202 ALA A C 1
ATOM 1596 O O . ALA A 1 202 ? 2.587 -3.205 -7.026 1.00 89.38 202 ALA A O 1
ATOM 1597 N N . MET A 1 203 ? 1.053 -1.648 -7.486 1.00 85.00 203 MET A N 1
ATOM 1598 C CA . MET A 1 203 ? 0.905 -2.040 -8.888 1.00 85.00 203 MET A CA 1
ATOM 1599 C C . MET A 1 203 ? 2.193 -1.793 -9.675 1.00 85.00 203 MET A C 1
ATOM 1601 O O . MET A 1 203 ? 2.630 -2.671 -10.416 1.00 85.00 203 MET A O 1
ATOM 1605 N N . ALA A 1 204 ? 2.851 -0.648 -9.472 1.00 83.06 204 ALA A N 1
ATOM 1606 C CA . ALA A 1 204 ? 4.159 -0.381 -10.064 1.00 83.06 204 ALA A CA 1
ATOM 1607 C C . ALA A 1 204 ? 5.217 -1.410 -9.616 1.00 83.06 204 ALA A C 1
ATOM 1609 O O . ALA A 1 204 ? 6.061 -1.807 -10.423 1.00 83.06 204 ALA A O 1
ATOM 1610 N N . SER A 1 205 ? 5.144 -1.901 -8.370 1.00 87.19 205 SER A N 1
ATOM 1611 C CA . SER A 1 205 ? 5.994 -3.000 -7.891 1.00 87.19 205 SER A CA 1
ATOM 1612 C C . SER A 1 205 ? 5.810 -4.250 -8.743 1.00 87.19 205 SER A C 1
ATOM 1614 O O . SER A 1 205 ? 6.762 -4.735 -9.346 1.00 87.19 205 SER A O 1
ATOM 1616 N N . VAL A 1 206 ? 4.574 -4.739 -8.836 1.00 83.62 206 VAL A N 1
ATOM 1617 C CA . VAL A 1 206 ? 4.259 -6.016 -9.492 1.00 83.62 206 VAL A CA 1
ATOM 1618 C C . VAL A 1 206 ? 4.479 -5.951 -11.005 1.00 83.62 206 VAL A C 1
ATOM 1620 O O . VAL A 1 206 ? 4.916 -6.928 -11.610 1.00 83.62 206 VAL A O 1
ATOM 1623 N N . LEU A 1 207 ? 4.191 -4.808 -11.632 1.00 77.56 207 LEU A N 1
ATOM 1624 C CA . LEU A 1 207 ? 4.269 -4.657 -13.087 1.00 77.56 207 LEU A CA 1
ATOM 1625 C C . LEU A 1 207 ? 5.667 -4.290 -13.589 1.00 77.56 207 LEU A C 1
ATOM 1627 O O . LEU A 1 207 ? 6.013 -4.636 -14.718 1.00 77.56 207 LEU A O 1
ATOM 1631 N N . ILE A 1 208 ? 6.453 -3.570 -12.787 1.00 79.69 208 ILE A N 1
ATOM 1632 C CA . ILE A 1 208 ? 7.720 -2.982 -13.235 1.00 79.69 208 ILE A CA 1
ATOM 1633 C C . ILE A 1 208 ? 8.864 -3.426 -12.331 1.00 79.69 208 ILE A C 1
ATOM 1635 O O . ILE A 1 208 ? 9.798 -4.072 -12.806 1.00 79.69 208 ILE A O 1
ATOM 1639 N N . ALA A 1 209 ? 8.808 -3.088 -11.040 1.00 82.62 209 ALA A N 1
ATOM 1640 C CA . ALA A 1 209 ? 9.968 -3.215 -10.161 1.00 82.62 209 ALA A CA 1
ATOM 1641 C C . ALA A 1 209 ? 10.376 -4.677 -9.925 1.00 82.62 209 ALA A C 1
ATOM 1643 O O . ALA A 1 209 ? 11.550 -5.008 -10.063 1.00 82.62 209 ALA A O 1
ATOM 1644 N N . GLU A 1 210 ? 9.428 -5.560 -9.613 1.00 81.19 210 GLU A N 1
ATOM 1645 C CA . GLU A 1 210 ? 9.684 -6.979 -9.349 1.00 81.19 210 GLU A CA 1
ATOM 1646 C C . GLU A 1 210 ? 10.131 -7.743 -10.602 1.00 81.19 210 GLU A C 1
ATOM 1648 O O . GLU A 1 210 ? 11.162 -8.414 -10.527 1.00 81.19 210 GLU A O 1
ATOM 1653 N N . PRO A 1 211 ? 9.462 -7.635 -11.770 1.00 79.38 211 PRO A N 1
ATOM 1654 C CA . PRO A 1 211 ? 9.960 -8.246 -13.001 1.00 79.38 211 PRO A CA 1
ATOM 1655 C C . PRO A 1 211 ? 11.371 -7.776 -13.359 1.00 79.38 211 PRO A C 1
ATOM 1657 O O . PRO A 1 211 ? 12.221 -8.588 -13.724 1.00 79.38 211 PRO A O 1
ATOM 1660 N N . TYR A 1 212 ? 11.644 -6.478 -13.202 1.00 77.94 212 TYR A N 1
ATOM 1661 C CA . TYR A 1 212 ? 12.968 -5.916 -13.444 1.00 77.94 212 TYR A CA 1
ATOM 1662 C C . TYR A 1 212 ? 14.011 -6.441 -12.448 1.00 77.94 212 TYR A C 1
ATOM 1664 O O . TYR A 1 212 ? 15.109 -6.830 -12.842 1.00 77.94 212 TYR A O 1
ATOM 1672 N N . TRP A 1 213 ? 13.663 -6.519 -11.163 1.00 81.25 213 TRP A N 1
ATOM 1673 C CA . TRP A 1 213 ? 14.533 -7.067 -10.126 1.00 81.25 213 TRP A CA 1
ATOM 1674 C C . TRP A 1 213 ? 14.824 -8.555 -10.349 1.00 81.25 213 TRP A C 1
ATOM 1676 O O . TRP A 1 213 ? 15.966 -8.992 -10.211 1.00 81.25 213 TRP A O 1
ATOM 1686 N N . ASN A 1 214 ? 13.821 -9.334 -10.750 1.00 82.19 214 ASN A N 1
ATOM 1687 C CA . ASN A 1 214 ? 13.982 -10.745 -11.100 1.00 82.19 214 ASN A CA 1
ATOM 1688 C C . ASN A 1 214 ? 14.896 -10.920 -12.312 1.00 82.19 214 ASN A C 1
ATOM 1690 O O . ASN A 1 214 ? 15.721 -11.828 -12.328 1.00 82.19 214 ASN A O 1
ATOM 1694 N N . LEU A 1 215 ? 14.789 -10.030 -13.298 1.00 78.62 215 LEU A N 1
ATOM 1695 C CA . LEU A 1 215 ? 15.663 -10.030 -14.462 1.00 78.62 215 LEU A CA 1
ATOM 1696 C C . LEU A 1 215 ? 17.114 -9.694 -14.083 1.00 78.62 215 LEU A C 1
ATOM 1698 O O . LEU A 1 215 ? 18.022 -10.382 -14.536 1.00 78.62 215 LEU A O 1
ATOM 1702 N N . ILE A 1 216 ? 17.347 -8.705 -13.213 1.00 79.69 216 ILE A N 1
ATOM 1703 C CA . ILE A 1 216 ? 18.696 -8.385 -12.708 1.00 79.69 216 ILE A CA 1
ATOM 1704 C C . ILE A 1 216 ? 19.310 -9.567 -11.951 1.00 79.69 216 ILE A C 1
ATOM 1706 O O . ILE A 1 216 ? 20.501 -9.826 -12.088 1.00 79.69 216 ILE A O 1
ATOM 1710 N N . ASN A 1 217 ? 18.512 -10.266 -11.143 1.00 81.75 217 ASN A N 1
ATOM 1711 C CA . ASN A 1 217 ? 18.980 -11.414 -10.361 1.00 81.75 217 ASN A CA 1
ATOM 1712 C C . ASN A 1 217 ? 19.012 -12.724 -11.155 1.00 81.75 217 ASN A C 1
ATOM 1714 O O . ASN A 1 217 ? 19.430 -13.753 -10.623 1.00 81.75 217 ASN A O 1
ATOM 1718 N N . SER A 1 218 ? 18.538 -12.716 -12.399 1.00 81.00 218 SER A N 1
ATOM 1719 C CA . SER A 1 218 ? 18.652 -13.871 -13.276 1.00 81.00 218 SER A CA 1
ATOM 1720 C C . SER A 1 218 ? 20.099 -14.042 -13.745 1.00 81.00 218 SER A C 1
ATOM 1722 O O . SER A 1 218 ? 20.912 -13.122 -13.681 1.00 81.00 218 SER A O 1
ATOM 1724 N N . ASN A 1 219 ? 20.423 -15.219 -14.277 1.00 80.62 219 ASN A N 1
ATOM 1725 C CA . ASN A 1 219 ? 21.727 -15.464 -14.899 1.00 80.62 219 ASN A CA 1
ATOM 1726 C C . ASN A 1 219 ? 21.877 -14.783 -16.276 1.00 80.62 219 ASN A C 1
ATOM 1728 O O . ASN A 1 219 ? 22.844 -15.055 -16.991 1.00 80.62 219 ASN A O 1
ATOM 1732 N N . GLU A 1 220 ? 20.923 -13.939 -16.676 1.00 75.12 220 GLU A N 1
ATOM 1733 C CA . GLU A 1 220 ? 20.999 -13.200 -17.929 1.00 75.12 220 GLU A CA 1
ATOM 1734 C C . GLU A 1 220 ? 22.126 -12.171 -17.891 1.00 75.12 220 GLU A C 1
ATOM 1736 O O . GLU A 1 220 ? 22.457 -11.572 -16.865 1.00 75.12 220 GLU A O 1
ATOM 1741 N N . LYS A 1 221 ? 22.745 -11.943 -19.049 1.00 77.56 221 LYS A N 1
ATOM 1742 C CA . LYS A 1 221 ? 23.823 -10.964 -19.137 1.00 77.56 221 LYS A CA 1
ATOM 1743 C C . LYS A 1 221 ? 23.234 -9.570 -18.967 1.00 77.56 221 LYS A C 1
ATOM 1745 O O . LYS A 1 221 ? 22.306 -9.191 -19.673 1.00 77.56 221 LYS A O 1
ATOM 1750 N N . TYR A 1 222 ? 23.851 -8.758 -18.113 1.00 71.19 222 TYR A N 1
ATOM 1751 C CA . TYR A 1 222 ? 23.462 -7.357 -17.910 1.00 71.19 222 TYR A CA 1
ATOM 1752 C C . TYR A 1 222 ? 23.333 -6.567 -19.227 1.00 71.19 222 TYR A C 1
ATOM 1754 O O . TYR A 1 222 ? 22.445 -5.734 -19.382 1.00 71.19 222 TYR A O 1
ATOM 1762 N N . VAL A 1 223 ? 24.178 -6.868 -20.219 1.00 75.44 223 VAL A N 1
ATOM 1763 C CA . VAL A 1 223 ? 24.121 -6.238 -21.548 1.00 75.44 223 VAL A CA 1
ATOM 1764 C C . VAL A 1 223 ? 22.864 -6.573 -22.345 1.00 75.44 223 VAL A C 1
ATOM 1766 O O . VAL A 1 223 ? 22.586 -5.874 -23.304 1.00 75.44 223 VAL A O 1
ATOM 1769 N N . ASP A 1 224 ? 22.101 -7.600 -21.981 1.00 72.06 224 ASP A N 1
ATOM 1770 C CA . ASP A 1 224 ? 20.845 -7.970 -22.636 1.00 72.06 224 ASP A CA 1
ATOM 1771 C C . ASP A 1 224 ? 19.616 -7.353 -21.942 1.00 72.06 224 ASP A C 1
ATOM 1773 O O . ASP A 1 224 ? 18.519 -7.367 -22.503 1.00 72.06 224 ASP A O 1
ATOM 1777 N N . LEU A 1 225 ? 19.800 -6.709 -20.781 1.00 69.38 225 LEU A N 1
ATOM 1778 C CA . LEU A 1 225 ? 18.737 -6.079 -19.989 1.00 69.38 225 LEU A CA 1
ATOM 1779 C C . LEU A 1 225 ? 17.961 -5.012 -20.782 1.00 69.38 225 LEU A C 1
ATOM 1781 O O . LEU A 1 225 ? 16.740 -4.898 -20.658 1.00 69.38 225 LEU A O 1
ATOM 1785 N N . TYR A 1 226 ? 18.642 -4.264 -21.661 1.00 74.62 226 TYR A N 1
ATOM 1786 C CA . TYR A 1 226 ? 18.005 -3.222 -22.479 1.00 74.62 226 TYR A CA 1
ATOM 1787 C C . TYR A 1 226 ? 16.903 -3.774 -23.393 1.00 74.62 226 TYR A C 1
ATOM 1789 O O . TYR A 1 226 ? 15.986 -3.034 -23.742 1.00 74.62 226 TYR A O 1
ATOM 1797 N N . LYS A 1 227 ? 16.963 -5.059 -23.777 1.00 73.69 227 LYS A N 1
ATOM 1798 C CA . LYS A 1 227 ? 15.944 -5.699 -24.624 1.00 73.69 227 LYS A CA 1
ATOM 1799 C C . LYS A 1 227 ? 14.595 -5.799 -23.914 1.00 73.69 227 LYS A C 1
ATOM 1801 O O . LYS A 1 227 ? 13.565 -5.769 -24.576 1.00 73.69 227 LYS A O 1
ATOM 1806 N N . PHE A 1 228 ? 14.609 -5.865 -22.585 1.00 67.75 228 PHE A N 1
ATOM 1807 C CA . PHE A 1 228 ? 13.416 -5.929 -21.743 1.00 67.75 228 PHE A CA 1
ATOM 1808 C C . PHE A 1 228 ? 12.959 -4.540 -21.281 1.00 67.75 228 PHE A C 1
ATOM 1810 O O . PHE A 1 228 ? 11.763 -4.284 -21.177 1.00 67.75 228 PHE A O 1
ATOM 1817 N N . VAL A 1 229 ? 13.902 -3.617 -21.061 1.00 68.75 229 VAL A N 1
ATOM 1818 C CA . VAL A 1 229 ? 13.601 -2.238 -20.637 1.00 68.75 229 VAL A CA 1
ATOM 1819 C C . VAL A 1 229 ? 13.077 -1.380 -21.792 1.00 68.75 229 VAL A C 1
ATOM 1821 O O . VAL A 1 229 ? 12.163 -0.584 -21.599 1.00 68.75 229 VAL A O 1
ATOM 1824 N N . ARG A 1 230 ? 13.605 -1.544 -23.013 1.00 71.94 230 ARG A N 1
ATOM 1825 C CA . ARG A 1 230 ? 13.234 -0.707 -24.168 1.00 71.94 230 ARG A CA 1
ATOM 1826 C C . ARG A 1 230 ? 11.733 -0.800 -24.529 1.00 71.94 230 ARG A C 1
ATOM 1828 O O . ARG A 1 230 ? 11.146 0.256 -24.750 1.00 71.94 230 ARG A O 1
ATOM 1835 N N . PRO A 1 231 ? 11.079 -1.982 -24.530 1.00 67.81 231 PRO A N 1
ATOM 1836 C CA . PRO A 1 231 ? 9.628 -2.084 -24.736 1.00 67.81 231 PRO A CA 1
ATOM 1837 C C . PRO A 1 231 ? 8.787 -1.440 -23.624 1.00 67.81 231 PRO A C 1
ATOM 1839 O O . PRO A 1 231 ? 7.702 -0.932 -23.892 1.00 67.81 231 PRO A O 1
ATOM 1842 N N . LEU A 1 232 ? 9.268 -1.459 -22.375 1.00 63.12 232 LEU A N 1
ATOM 1843 C CA . LEU A 1 232 ? 8.613 -0.762 -21.262 1.00 63.12 232 LEU A CA 1
ATOM 1844 C C . LEU A 1 232 ? 8.736 0.756 -21.430 1.00 63.12 232 LEU A C 1
ATOM 1846 O O . LEU A 1 232 ? 7.759 1.476 -21.262 1.00 63.12 232 LEU A O 1
ATOM 1850 N N . GLN A 1 233 ? 9.917 1.235 -21.826 1.00 65.69 233 GLN A N 1
ATOM 1851 C CA . GLN A 1 233 ? 10.171 2.655 -22.056 1.00 65.69 233 GLN A CA 1
ATOM 1852 C C . GLN A 1 233 ? 9.306 3.223 -23.187 1.00 65.69 233 GLN A C 1
ATOM 1854 O O . GLN A 1 233 ? 8.750 4.303 -23.024 1.00 65.69 233 GLN A O 1
ATOM 1859 N N . SER A 1 234 ? 9.154 2.504 -24.305 1.00 67.00 234 SER A N 1
ATOM 1860 C CA . SER A 1 234 ? 8.295 2.958 -25.407 1.00 67.00 234 SER A CA 1
ATOM 1861 C C . SER A 1 234 ? 6.826 3.064 -24.998 1.00 67.00 234 SER A C 1
ATOM 1863 O O . SER A 1 234 ? 6.156 3.986 -25.431 1.00 67.00 234 SER A O 1
ATOM 1865 N N . LYS A 1 235 ? 6.345 2.167 -24.127 1.00 60.84 235 LYS A N 1
ATOM 1866 C CA . LYS A 1 235 ? 4.960 2.190 -23.626 1.00 60.84 235 LYS A CA 1
ATOM 1867 C C . LYS A 1 235 ? 4.692 3.264 -22.570 1.00 60.84 235 LYS A C 1
ATOM 1869 O O . LYS A 1 235 ? 3.544 3.611 -22.350 1.00 60.84 235 LYS A O 1
ATOM 1874 N N . LEU A 1 236 ? 5.726 3.739 -21.874 1.00 54.00 236 LEU A N 1
ATOM 1875 C CA . LEU A 1 236 ? 5.607 4.781 -20.846 1.00 54.00 236 LEU A CA 1
ATOM 1876 C C . LEU A 1 236 ? 5.804 6.202 -21.400 1.00 54.00 236 LEU A C 1
ATOM 1878 O O . LEU A 1 236 ? 5.493 7.170 -20.705 1.00 54.00 236 LEU A O 1
ATOM 1882 N N . ALA A 1 237 ? 6.383 6.325 -22.598 1.00 56.56 237 ALA A N 1
ATOM 1883 C CA . ALA A 1 237 ? 6.679 7.598 -23.255 1.00 56.56 237 ALA A CA 1
ATOM 1884 C C . ALA A 1 237 ? 5.555 8.098 -24.184 1.00 56.56 237 ALA A C 1
ATOM 1886 O O . ALA A 1 237 ? 5.638 9.233 -24.653 1.00 56.56 237 ALA A O 1
ATOM 1887 N N . GLU A 1 238 ? 4.542 7.268 -24.438 1.00 43.69 238 GLU A N 1
ATOM 1888 C CA . GLU A 1 238 ? 3.260 7.656 -25.048 1.00 43.69 238 GLU A CA 1
ATOM 1889 C C . GLU A 1 238 ? 2.301 8.229 -23.983 1.00 43.69 238 GLU A C 1
ATOM 1891 O O . GLU A 1 238 ? 1.538 9.157 -24.333 1.00 43.69 238 GLU A O 1
#

Secondary structure (DSSP, 8-state):
-HHHHHHHHHHHHHHHHHHHHHHHHHHHHHHHHHHHHHHS---EEEE-TTS-EEEEEEEE-SS-EEEEEEEE-----HHHHHHHHHHHHHHHHHT--TTS--HHHHHHHHHHHHHSTT--TTT--HHHHHHHHHHTT----PPP-SSSHHHHHHHHHHHHHHHHHHHHHHHHHS-SS--HHHHHHHHHHH-HHHHHHHHHHHHHIIIIIHHHHHHHTSSS-GGGTHHHHHHHHHHH--

Organism: Mytilus coruscus (NCBI:txid42192)

Radius of gyration: 32.89 Å; Cα contacts (8 Å, |Δi|>4): 213; chains: 1; bounding box: 98×68×74 Å

Foldseek 3Di:
DVVVVVVVVVVVVVVVVVVVVVVVVVVVVVVVVVVVVVQPDQDADDQPPVRFGKGWDWRGDPVDIDTPDIDTDDDPDPLVLLVLLVVLVVVQVVPDPPPDDRLLLVLLQLVLLQQAPPHDPVQHDPVLLCVLCVVVVHDQQRHHCPDPVVLSLQSSLLSCLVCLVVLLCCLPPVDPDHDPSSVSNNVQSPDPSSNSNSVSSNCCCVPPVVVLVVVVPDPDDPVCSCVVVVVVVVSNVD

Mean predicted aligned error: 16.89 Å

pLDDT: mean 74.88, std 15.21, range [41.25, 95.94]

Solvent-accessible surface area (backbone atoms only — not comparable to full-atom values): 13476 Å² total; per-residue (Å²): 113,70,71,58,52,51,50,54,50,53,54,50,50,54,51,51,50,52,53,53,50,54,53,49,51,54,50,48,54,52,50,52,52,51,47,52,53,61,43,64,55,89,61,77,80,45,64,48,100,82,71,48,40,30,38,64,46,57,57,48,53,101,88,50,71,52,72,76,52,73,44,78,52,86,73,96,42,74,65,54,54,51,49,51,36,51,49,47,52,50,55,56,58,72,71,51,58,97,87,58,81,53,66,36,60,48,40,41,45,52,47,17,35,29,51,5,88,76,25,44,89,88,82,30,46,38,66,61,49,52,51,53,27,54,76,69,75,46,82,85,65,52,42,48,43,79,78,66,51,71,64,29,49,30,56,30,21,39,28,46,63,75,36,46,68,63,52,49,51,48,63,68,72,73,44,96,75,66,51,73,67,52,50,50,38,50,55,43,69,70,31,65,73,36,40,53,42,29,44,34,45,17,49,44,18,68,73,46,50,48,56,51,50,52,50,68,73,38,95,61,59,76,88,56,50,58,74,66,47,50,64,51,49,60,67,70,72,110

Sequence (238 aa):
MIHEQSKQINLNEAKLTKQQLQIRDLKGQKQENKTLKAEIKEKQHGTGRDGKKIQDMGIHTKKSTLSFGYKVIAKEDSETVANVIKDTLQESASYQNNNSEPAAIRLIRTASEILGPRGDEKNGVRQQWLAFMHDKKKSSKIINYGGNRFNNLFTSAVSIVYHQHDVIDVLSNYFETPNLQFQSVLADISCEGVMSQVAAIAMASVLIAEPYWNLINSNEKYVDLYKFVRPLQSKLAE

InterPro domains:
  IPR022894 Oligoribonuclease [PTHR11046] (82-238)